Protein AF-A0A916GQY2-F1 (afdb_monomer_lite)

Secondary structure (DSSP, 8-state):
-HHHHHHHHHHHHHHHHHHHHHHHHHHHHHHTT-TT-HHHHHHHHHHHHHHHHHHHHHHHHHHHHHHHT---HHHHHHHHHIIIIIHHHIIIIIHHHHHHHHHHHHHS-----EEPPPPSS-EEEEEEE-SSEEEEEETTS-EEEEETT-GGG--EEEPPPSSSB---SSEEEEE-PPPSS--SS-EEEEEEEEEE-TTT--EEEEEEEEETTS-EEEEEEE--TTHHHHHHHHHHHHHHHHHHHHHHHHHHHHHHHHHHHHHHHHS----

pLDDT: mean 78.43, std 14.7, range [42.72, 97.94]

Structure (mmCIF, N/CA/C/O backbone):
data_AF-A0A916GQY2-F1
#
_entry.id   AF-A0A916GQY2-F1
#
loop_
_atom_site.group_PDB
_atom_site.id
_atom_site.type_symbol
_atom_site.label_atom_id
_atom_site.label_alt_id
_atom_site.label_comp_id
_atom_site.label_asym_id
_atom_site.label_entity_id
_atom_site.label_seq_id
_atom_site.pdbx_PDB_ins_code
_atom_site.Cartn_x
_atom_site.Cartn_y
_atom_site.Cartn_z
_atom_site.occupancy
_atom_site.B_iso_or_equiv
_atom_site.auth_seq_id
_atom_site.auth_comp_id
_atom_site.auth_asym_id
_atom_site.auth_atom_id
_atom_site.pdbx_PDB_model_num
ATOM 1 N N . MET A 1 1 ? 14.852 -16.725 -48.942 1.00 53.72 1 MET A N 1
ATOM 2 C CA . MET A 1 1 ? 15.726 -16.701 -47.739 1.00 53.72 1 MET A CA 1
ATOM 3 C C . MET A 1 1 ? 15.710 -15.383 -46.949 1.00 53.72 1 MET A C 1
ATOM 5 O O . MET A 1 1 ? 15.856 -15.455 -45.737 1.00 53.72 1 MET A O 1
ATOM 9 N N . LYS A 1 2 ? 15.487 -14.204 -47.561 1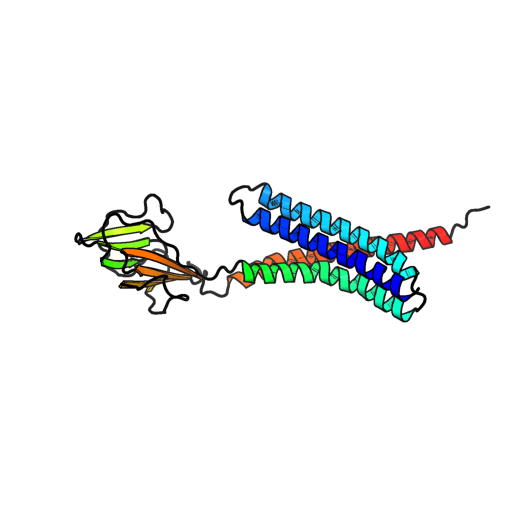.00 53.50 2 LYS A N 1
ATOM 10 C CA . LYS A 1 2 ? 15.502 -12.896 -46.859 1.00 53.50 2 LYS A CA 1
ATOM 11 C C . LYS A 1 2 ? 14.548 -12.774 -45.651 1.00 53.50 2 LYS A C 1
ATOM 13 O O . LYS A 1 2 ? 14.965 -12.238 -44.632 1.00 53.50 2 LYS A O 1
ATOM 18 N N . ASN A 1 3 ? 13.331 -13.325 -45.716 1.00 61.78 3 ASN A N 1
ATOM 19 C CA . ASN A 1 3 ? 12.351 -13.164 -44.626 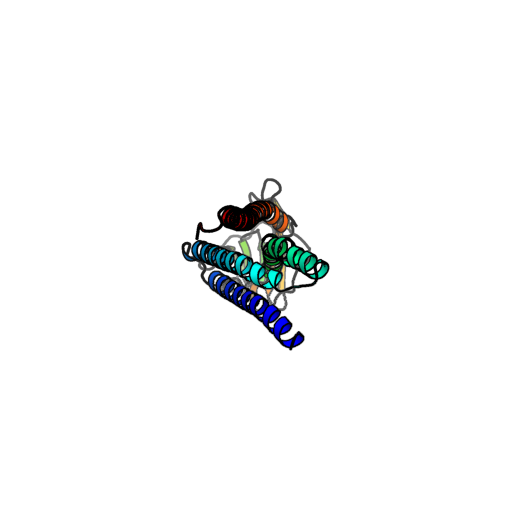1.00 61.78 3 ASN A CA 1
ATOM 20 C C . ASN A 1 3 ? 12.654 -14.022 -43.384 1.00 61.78 3 ASN A C 1
ATOM 22 O O . ASN A 1 3 ? 12.396 -13.583 -42.268 1.00 61.78 3 ASN A O 1
ATOM 26 N N . LYS A 1 4 ? 13.263 -15.208 -43.548 1.00 68.69 4 LYS A N 1
ATOM 27 C CA . LYS A 1 4 ? 13.622 -16.075 -42.408 1.00 68.69 4 LYS A CA 1
ATOM 28 C C . LYS A 1 4 ? 14.765 -15.486 -41.579 1.00 68.69 4 LYS A C 1
ATOM 30 O O . LYS A 1 4 ? 14.730 -15.557 -40.359 1.00 68.69 4 LYS A O 1
ATOM 35 N N . PHE A 1 5 ? 15.742 -14.857 -42.235 1.00 64.38 5 PHE A N 1
ATOM 36 C CA . PHE A 1 5 ? 16.873 -14.240 -41.540 1.00 64.38 5 PHE A CA 1
ATOM 37 C C . PHE A 1 5 ? 16.436 -13.025 -40.714 1.00 64.38 5 PHE A C 1
ATOM 39 O O . PHE A 1 5 ? 16.840 -12.902 -39.567 1.00 64.38 5 PHE A O 1
ATOM 46 N N . LEU A 1 6 ? 15.554 -12.177 -41.261 1.00 59.06 6 LEU A N 1
ATOM 47 C CA . LEU A 1 6 ? 14.999 -11.025 -40.544 1.00 59.06 6 LEU A CA 1
ATOM 48 C C . LEU A 1 6 ? 14.174 -11.454 -39.317 1.00 59.06 6 LEU A C 1
ATOM 50 O O . LEU A 1 6 ? 14.290 -10.843 -38.262 1.00 59.06 6 LEU A O 1
ATOM 54 N N . SER A 1 7 ? 13.400 -12.538 -39.436 1.00 64.44 7 SER A N 1
ATOM 55 C CA . SER A 1 7 ? 12.608 -13.078 -38.323 1.00 64.44 7 SER A CA 1
ATOM 56 C C . SER A 1 7 ? 13.480 -13.569 -37.163 1.00 64.44 7 SER A C 1
ATOM 58 O O . SER A 1 7 ? 13.159 -13.285 -36.015 1.00 64.44 7 SER A O 1
ATOM 60 N N . ILE A 1 8 ? 14.589 -14.262 -37.452 1.00 67.56 8 ILE A N 1
ATOM 61 C CA . ILE A 1 8 ? 15.531 -14.752 -36.427 1.00 67.56 8 ILE A CA 1
ATOM 62 C C . ILE A 1 8 ? 16.261 -13.579 -35.754 1.00 67.56 8 ILE A C 1
ATOM 64 O O . ILE A 1 8 ? 16.483 -13.566 -34.546 1.00 67.56 8 ILE A O 1
ATOM 68 N N . LEU A 1 9 ? 16.606 -12.561 -36.540 1.00 58.44 9 LEU A N 1
ATOM 69 C CA . LEU A 1 9 ? 17.300 -11.363 -36.069 1.00 58.44 9 LEU A CA 1
ATOM 70 C C . LEU A 1 9 ? 16.468 -10.542 -35.083 1.00 58.44 9 LEU A C 1
ATOM 72 O O . LEU A 1 9 ? 17.023 -9.925 -34.182 1.00 58.44 9 LEU A O 1
ATOM 76 N N . ILE A 1 10 ? 15.149 -10.522 -35.278 1.00 64.31 10 ILE A N 1
ATOM 77 C CA . ILE A 1 10 ? 14.206 -9.838 -34.393 1.00 64.31 10 ILE A CA 1
ATOM 78 C C . ILE A 1 10 ? 13.878 -10.729 -33.187 1.00 64.31 10 ILE A C 1
ATOM 80 O O . ILE A 1 10 ? 13.746 -10.220 -32.078 1.00 64.31 10 ILE A O 1
ATOM 84 N N . SER A 1 11 ? 13.805 -12.054 -33.356 1.00 68.56 11 SER A N 1
ATOM 85 C CA . SER A 1 11 ? 13.403 -12.958 -32.274 1.00 68.56 11 SER A CA 1
ATOM 86 C C . SER A 1 11 ? 14.432 -13.076 -31.150 1.00 68.56 11 SER A C 1
ATOM 88 O O . SER A 1 11 ? 14.035 -13.194 -29.999 1.00 68.56 11 SER A O 1
ATOM 90 N N . VAL A 1 12 ? 15.737 -13.029 -31.441 1.00 65.44 12 VAL A N 1
ATOM 91 C CA . VAL A 1 12 ? 16.794 -13.153 -30.414 1.00 65.44 12 VAL A CA 1
ATOM 92 C C . VAL A 1 12 ? 16.803 -11.988 -29.404 1.00 65.44 12 VAL A C 1
ATOM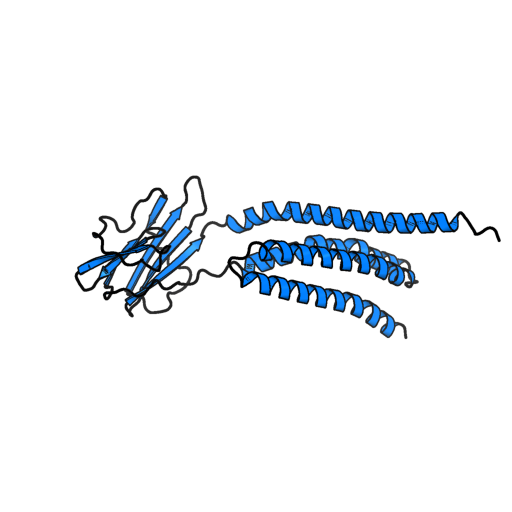 94 O O . VAL A 1 12 ? 16.751 -12.263 -28.205 1.00 65.44 12 VAL A O 1
ATOM 97 N N . PRO A 1 13 ? 16.831 -10.703 -29.815 1.00 58.50 13 PRO A N 1
ATOM 98 C CA . PRO A 1 13 ? 16.799 -9.591 -28.866 1.00 58.50 13 PRO A CA 1
ATOM 99 C C . PRO A 1 13 ? 15.456 -9.495 -28.139 1.00 58.50 13 PRO A C 1
ATOM 101 O O . PRO A 1 13 ? 15.443 -9.194 -26.951 1.00 58.50 13 PRO A O 1
ATOM 104 N N . VAL A 1 14 ? 14.341 -9.813 -28.809 1.00 65.12 14 VAL A N 1
ATOM 105 C CA . VAL A 1 14 ? 13.017 -9.857 -28.168 1.00 65.12 14 VAL A CA 1
ATOM 106 C C . VAL A 1 14 ? 12.966 -10.948 -27.099 1.00 65.12 14 VAL A C 1
ATOM 108 O O . VAL A 1 14 ? 12.525 -10.680 -25.987 1.00 65.12 14 VAL A O 1
ATOM 111 N N . LEU A 1 15 ? 13.472 -12.150 -27.391 1.00 69.81 15 LEU A N 1
ATOM 112 C CA . LEU A 1 15 ? 13.517 -13.244 -26.422 1.00 69.81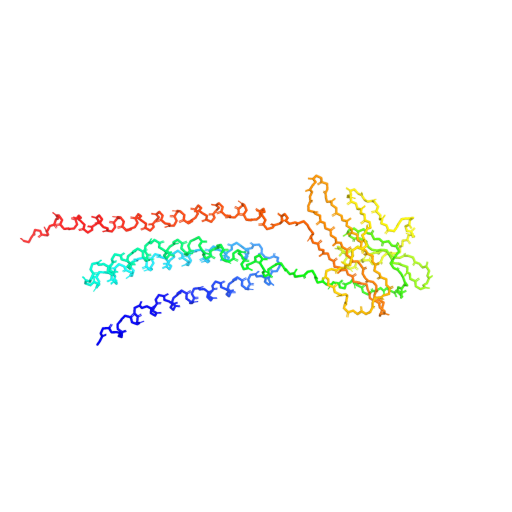 15 LEU A CA 1
ATOM 113 C C . LEU A 1 15 ? 14.402 -12.893 -25.221 1.00 69.81 15 LEU A C 1
ATOM 115 O O . LEU A 1 15 ? 13.987 -13.139 -24.097 1.00 69.81 15 LEU A O 1
ATOM 119 N N . SER A 1 16 ? 15.562 -12.267 -25.456 1.00 61.84 16 SER A N 1
ATOM 120 C CA . SER A 1 16 ? 16.472 -11.803 -24.398 1.00 61.84 16 SER A CA 1
ATOM 121 C C . SER A 1 16 ? 15.841 -10.717 -23.515 1.00 61.84 16 SER A C 1
ATOM 123 O O . SER A 1 16 ? 15.981 -10.731 -22.293 1.00 61.84 16 SER A O 1
ATOM 125 N N . LEU A 1 17 ? 15.086 -9.794 -24.121 1.00 64.88 17 LEU A N 1
ATOM 126 C CA . LEU A 1 17 ? 14.347 -8.762 -23.395 1.00 64.88 17 LEU A CA 1
ATOM 127 C C . LEU A 1 17 ? 13.237 -9.375 -22.527 1.00 64.88 17 LEU A C 1
ATOM 129 O O . LEU A 1 17 ? 13.046 -8.956 -21.388 1.00 64.88 17 LEU A O 1
ATOM 133 N N . ILE A 1 18 ? 12.531 -10.385 -23.049 1.00 66.75 18 ILE A N 1
ATOM 134 C CA . ILE A 1 18 ? 11.480 -11.109 -22.323 1.00 66.75 18 ILE A CA 1
ATOM 135 C C . ILE A 1 18 ? 12.076 -11.899 -21.156 1.00 66.75 18 ILE A C 1
ATOM 137 O O . ILE A 1 18 ? 11.562 -11.792 -20.046 1.00 66.75 18 ILE A O 1
ATOM 141 N N . THR A 1 19 ? 13.163 -12.654 -21.350 1.00 68.69 19 THR A N 1
ATOM 142 C CA . THR A 1 19 ? 13.809 -13.381 -20.244 1.00 68.69 19 THR A CA 1
ATOM 143 C C . THR A 1 19 ? 14.357 -12.437 -19.187 1.00 68.69 19 THR A C 1
ATOM 145 O O . THR A 1 19 ? 14.211 -12.729 -18.003 1.00 68.69 19 THR A O 1
ATOM 148 N N . PHE A 1 20 ? 14.919 -11.289 -19.578 1.00 67.25 20 PHE A N 1
ATOM 149 C CA . PHE A 1 20 ? 15.332 -10.262 -18.623 1.00 67.25 20 PHE A CA 1
ATOM 150 C C . PHE A 1 20 ? 14.136 -9.707 -17.840 1.00 67.25 20 PHE A C 1
ATOM 152 O O . PHE A 1 20 ? 14.174 -9.685 -16.614 1.00 67.25 20 PHE A O 1
ATOM 159 N N . ALA A 1 21 ? 13.047 -9.329 -18.516 1.00 63.47 21 ALA A N 1
ATOM 160 C CA . ALA A 1 21 ? 11.842 -8.824 -17.860 1.00 63.47 21 ALA A CA 1
ATOM 161 C C . ALA A 1 21 ? 11.236 -9.849 -16.885 1.00 63.47 21 ALA A C 1
ATOM 163 O O . ALA A 1 21 ? 10.869 -9.487 -15.769 1.00 63.47 21 ALA A O 1
ATOM 164 N N . VAL A 1 22 ? 11.189 -11.130 -17.267 1.00 67.31 22 VAL A N 1
ATOM 165 C CA . VAL A 1 22 ? 10.730 -12.226 -16.398 1.00 67.31 22 VAL A CA 1
ATOM 166 C C . VAL A 1 22 ? 11.669 -12.411 -15.206 1.00 67.31 22 VAL A C 1
ATOM 168 O O . VAL A 1 22 ? 11.191 -12.519 -14.082 1.00 67.31 22 VAL A O 1
ATOM 171 N N . ALA A 1 23 ? 12.988 -12.399 -15.409 1.00 63.97 23 ALA A N 1
ATOM 172 C CA . ALA A 1 23 ? 13.957 -12.523 -14.321 1.00 63.97 23 ALA A CA 1
ATOM 173 C C . ALA A 1 23 ? 13.845 -11.361 -13.323 1.00 63.97 23 ALA A C 1
ATOM 175 O O . ALA A 1 23 ? 13.805 -11.591 -12.117 1.00 63.97 23 ALA A O 1
ATOM 176 N N . VAL A 1 24 ? 13.718 -10.125 -13.816 1.00 64.88 24 VAL A N 1
ATOM 177 C CA . VAL A 1 24 ? 13.489 -8.937 -12.983 1.00 64.88 24 VAL A CA 1
ATOM 178 C C . VAL A 1 24 ? 12.173 -9.054 -12.223 1.00 64.88 24 VAL A C 1
ATOM 180 O O . VAL A 1 24 ? 12.152 -8.814 -11.021 1.00 64.88 24 VAL A O 1
ATOM 183 N N . PHE A 1 25 ? 11.090 -9.473 -12.880 1.00 61.44 25 PHE A N 1
ATOM 184 C CA . PHE A 1 25 ? 9.798 -9.679 -12.229 1.00 61.44 25 PHE A CA 1
ATOM 185 C C . PHE A 1 25 ? 9.872 -10.734 -11.117 1.00 61.44 25 PHE A C 1
ATOM 187 O O . PHE A 1 25 ? 9.408 -10.481 -10.008 1.00 61.44 25 PHE A O 1
ATOM 194 N N . VAL A 1 26 ? 10.506 -11.883 -11.374 1.00 65.25 26 VAL A N 1
ATOM 195 C CA . VAL A 1 26 ? 10.693 -12.954 -10.380 1.00 65.25 26 VAL A CA 1
ATOM 196 C C . VAL A 1 26 ? 11.503 -12.446 -9.188 1.00 65.25 26 VAL A C 1
ATOM 198 O O . VAL A 1 26 ? 11.094 -12.629 -8.043 1.00 65.25 26 VAL A O 1
ATOM 201 N N . VAL A 1 27 ? 12.607 -11.748 -9.442 1.00 61.84 27 VAL A N 1
ATOM 202 C CA . VAL A 1 27 ? 13.473 -11.192 -8.396 1.00 61.84 27 VAL A CA 1
ATOM 203 C C . VAL A 1 27 ? 12.747 -10.126 -7.564 1.00 61.84 27 VAL A C 1
ATOM 205 O O . VAL A 1 27 ? 12.811 -10.163 -6.334 1.00 61.84 27 VAL A O 1
ATOM 208 N N . LEU A 1 28 ? 12.002 -9.221 -8.206 1.00 58.84 28 LEU A N 1
ATOM 209 C CA . LEU A 1 28 ? 11.176 -8.228 -7.514 1.00 58.84 28 LEU A CA 1
ATOM 210 C C . LEU A 1 28 ? 10.072 -8.900 -6.687 1.00 58.84 28 LEU A C 1
ATOM 212 O O . LEU A 1 28 ? 9.847 -8.507 -5.548 1.00 58.84 28 LEU A O 1
ATOM 216 N N . SER A 1 29 ? 9.430 -9.949 -7.209 1.00 58.19 29 SER A N 1
ATOM 217 C CA . SER A 1 29 ? 8.377 -10.680 -6.494 1.00 58.19 29 SER A CA 1
ATOM 218 C C . SER A 1 29 ? 8.895 -11.458 -5.277 1.00 58.19 29 SER A C 1
ATOM 220 O O . SER A 1 29 ? 8.195 -11.566 -4.273 1.00 58.19 29 SER A O 1
ATOM 222 N N . ALA A 1 30 ? 10.136 -11.954 -5.327 1.00 58.75 30 ALA A N 1
ATOM 223 C CA . ALA A 1 30 ? 10.760 -12.674 -4.220 1.00 58.75 30 ALA A CA 1
ATOM 224 C C . ALA A 1 30 ? 11.175 -11.737 -3.070 1.00 58.75 30 ALA A C 1
ATOM 226 O O . ALA A 1 30 ? 11.034 -12.102 -1.904 1.00 58.75 30 ALA A O 1
ATOM 227 N N . GLY A 1 31 ? 11.637 -10.519 -3.381 1.00 53.53 31 GLY A N 1
ATOM 228 C CA . GLY A 1 31 ? 12.040 -9.529 -2.374 1.00 53.53 31 GLY A CA 1
ATOM 229 C C . GLY A 1 31 ? 10.879 -8.952 -1.556 1.00 53.53 31 GLY A C 1
ATOM 230 O O . GLY A 1 31 ? 11.070 -8.579 -0.402 1.00 53.53 31 GLY A O 1
ATOM 231 N N . VAL A 1 32 ? 9.665 -8.921 -2.116 1.00 51.94 32 VAL A N 1
ATOM 232 C CA . VAL A 1 32 ? 8.469 -8.362 -1.452 1.00 51.94 32 VAL A CA 1
ATOM 233 C C . VAL A 1 32 ? 7.988 -9.224 -0.275 1.00 51.94 32 VAL A C 1
ATOM 235 O O . VAL A 1 32 ? 7.357 -8.709 0.644 1.00 51.94 32 VAL A O 1
ATOM 238 N N . ASN A 1 33 ? 8.318 -10.518 -0.253 1.00 49.03 33 ASN A N 1
ATOM 239 C CA . ASN A 1 33 ? 7.755 -11.463 0.717 1.00 49.03 33 ASN A CA 1
ATOM 240 C C . ASN A 1 33 ? 8.616 -11.696 1.971 1.00 49.03 33 ASN A C 1
ATOM 242 O O . ASN A 1 33 ? 8.219 -12.494 2.817 1.00 49.03 33 ASN A O 1
ATOM 246 N N . SER A 1 34 ? 9.763 -11.021 2.121 1.00 42.72 34 SER A N 1
ATOM 247 C CA . SER A 1 34 ? 10.631 -11.178 3.300 1.00 42.72 34 SER A CA 1
ATOM 248 C C . SER A 1 34 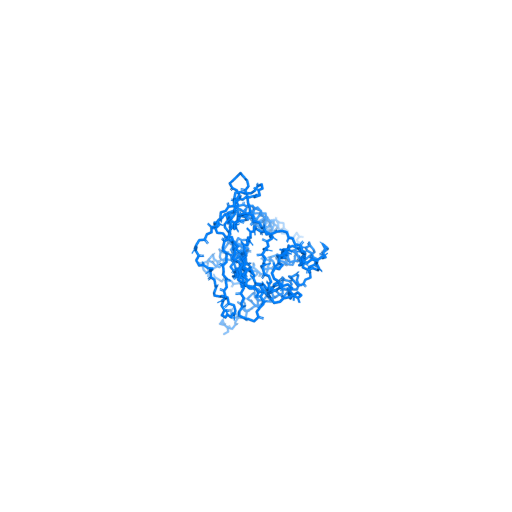? 10.760 -9.867 4.089 1.00 42.72 34 SER A C 1
ATOM 250 O O . SER A 1 34 ? 11.719 -9.111 3.906 1.00 42.72 34 SER A O 1
ATOM 252 N N . PRO A 1 35 ? 9.780 -9.539 4.951 1.00 46.25 35 PRO A N 1
ATOM 253 C CA . PRO A 1 35 ? 9.871 -8.376 5.821 1.00 46.25 35 PRO A CA 1
ATOM 254 C C . PRO A 1 35 ? 10.923 -8.625 6.911 1.00 46.25 35 PRO A C 1
ATOM 256 O O . PRO A 1 35 ? 10.676 -9.363 7.861 1.00 46.25 35 PRO A O 1
ATOM 259 N N . GLY A 1 36 ? 12.096 -7.996 6.782 1.00 55.84 36 GLY A N 1
ATOM 260 C CA . GLY A 1 36 ? 13.069 -7.906 7.878 1.00 55.84 36 GLY A CA 1
ATOM 261 C C . GLY A 1 36 ? 14.542 -8.043 7.509 1.00 55.84 36 GLY A C 1
ATOM 262 O O . GLY A 1 36 ? 15.371 -7.803 8.381 1.00 55.84 36 GLY A O 1
ATOM 263 N N . ASP A 1 37 ? 14.889 -8.384 6.263 1.00 46.84 37 ASP A N 1
ATOM 264 C CA . ASP A 1 37 ? 16.284 -8.669 5.904 1.00 46.84 37 ASP A CA 1
ATOM 265 C C . ASP A 1 37 ? 16.938 -7.506 5.116 1.00 46.84 37 ASP A C 1
ATOM 267 O O . ASP A 1 37 ? 16.738 -7.374 3.900 1.00 46.84 37 ASP A O 1
ATOM 271 N N . PRO A 1 38 ? 17.718 -6.618 5.769 1.00 52.62 38 PRO A N 1
ATOM 272 C CA . PRO A 1 38 ? 18.276 -5.414 5.141 1.00 52.62 38 PRO A CA 1
ATOM 273 C C . PRO A 1 38 ? 19.309 -5.726 4.047 1.00 52.62 38 PRO A C 1
ATOM 275 O O . PRO A 1 38 ? 19.577 -4.886 3.184 1.00 52.62 38 PRO A O 1
ATOM 278 N N . ILE A 1 39 ? 19.874 -6.937 4.051 1.00 52.91 39 ILE A N 1
ATOM 279 C CA . ILE A 1 39 ? 20.824 -7.401 3.033 1.00 52.91 39 ILE A CA 1
ATOM 280 C C . ILE A 1 39 ? 20.082 -7.728 1.726 1.00 52.91 39 ILE A C 1
ATOM 282 O O . ILE A 1 39 ? 20.545 -7.360 0.643 1.00 52.91 39 ILE A O 1
ATOM 286 N N . GLY A 1 40 ? 18.892 -8.333 1.817 1.00 52.84 40 GLY A N 1
ATOM 287 C CA . GLY A 1 40 ? 18.051 -8.642 0.658 1.00 52.84 40 GLY A CA 1
ATOM 288 C C . GLY A 1 40 ? 17.537 -7.389 -0.057 1.00 52.84 40 GLY A C 1
ATOM 289 O O . GLY A 1 40 ? 17.489 -7.357 -1.287 1.00 52.84 40 GLY A O 1
ATOM 290 N N . ALA A 1 41 ? 17.243 -6.327 0.702 1.00 53.31 41 ALA A N 1
ATOM 291 C CA . ALA A 1 41 ? 16.698 -5.077 0.172 1.00 53.31 41 ALA A CA 1
ATOM 292 C C . ALA A 1 41 ? 17.652 -4.335 -0.788 1.00 53.31 41 ALA A C 1
ATOM 294 O O . ALA A 1 41 ? 17.191 -3.692 -1.728 1.00 53.31 41 ALA A O 1
ATOM 295 N N . ASN A 1 42 ? 18.971 -4.448 -0.591 1.00 53.09 42 ASN A N 1
ATOM 296 C CA . ASN A 1 42 ? 19.968 -3.718 -1.387 1.00 53.09 42 ASN A CA 1
ATOM 297 C C . ASN A 1 42 ? 20.656 -4.576 -2.461 1.00 53.09 42 ASN A C 1
ATOM 299 O O . ASN A 1 42 ? 21.046 -4.059 -3.510 1.00 53.09 42 ASN A O 1
ATOM 303 N N . LEU A 1 43 ? 20.792 -5.888 -2.235 1.00 62.78 43 LEU A N 1
ATOM 304 C CA . LEU A 1 43 ? 21.472 -6.790 -3.171 1.00 62.78 43 LEU A CA 1
ATOM 305 C C . LEU A 1 43 ? 20.650 -7.036 -4.444 1.00 62.78 43 LEU A C 1
ATOM 307 O O . LEU A 1 43 ? 21.197 -7.098 -5.547 1.00 62.78 43 LEU A O 1
ATOM 311 N N . VAL A 1 44 ? 19.329 -7.141 -4.293 1.00 61.94 44 VAL A N 1
ATOM 312 C CA . VAL A 1 44 ? 18.395 -7.396 -5.393 1.00 61.94 44 VAL A CA 1
ATOM 313 C C . VAL A 1 44 ? 18.422 -6.272 -6.447 1.00 61.94 44 VAL A C 1
ATOM 315 O O . VAL A 1 44 ? 18.664 -6.579 -7.618 1.00 61.94 44 VAL A O 1
ATOM 318 N N . PRO A 1 45 ? 18.267 -4.982 -6.087 1.00 62.03 45 PRO A N 1
ATOM 319 C CA . PRO A 1 45 ? 18.386 -3.888 -7.050 1.00 62.03 45 PRO A CA 1
ATOM 320 C C . PRO A 1 45 ? 19.754 -3.846 -7.739 1.00 62.03 45 PRO A C 1
ATOM 322 O O . PRO A 1 45 ? 19.824 -3.650 -8.951 1.00 62.03 45 PRO A O 1
ATOM 325 N N . ALA A 1 46 ? 20.842 -4.076 -6.994 1.00 59.75 46 ALA A N 1
ATOM 326 C CA . ALA A 1 46 ? 22.199 -4.032 -7.534 1.00 59.75 46 ALA A CA 1
ATOM 327 C C . ALA A 1 46 ? 22.443 -5.117 -8.597 1.00 59.75 46 ALA A C 1
ATOM 329 O O . ALA A 1 46 ? 23.011 -4.828 -9.652 1.00 59.75 46 ALA A O 1
ATOM 330 N N . LEU A 1 47 ? 21.966 -6.346 -8.365 1.00 63.78 47 LEU A N 1
ATOM 331 C CA . LEU A 1 47 ? 22.046 -7.438 -9.341 1.00 63.78 47 LEU A CA 1
ATOM 332 C C . LEU A 1 47 ? 21.214 -7.154 -10.594 1.00 63.78 47 LEU A C 1
ATOM 334 O O . LEU A 1 47 ? 21.690 -7.390 -11.705 1.00 63.78 47 LEU A O 1
ATOM 338 N N . VAL A 1 48 ? 20.005 -6.610 -10.432 1.00 68.31 48 VAL A N 1
ATOM 339 C CA . VAL A 1 48 ? 19.135 -6.231 -11.557 1.00 68.31 48 VAL A CA 1
ATOM 340 C C . VAL A 1 48 ? 19.788 -5.145 -12.415 1.00 68.31 48 VAL A C 1
ATOM 342 O O . VAL A 1 48 ? 19.820 -5.267 -13.641 1.00 68.31 48 VAL A O 1
ATOM 345 N N . ILE A 1 49 ? 20.367 -4.119 -11.785 1.00 65.69 49 ILE A N 1
ATOM 346 C CA . ILE A 1 49 ? 21.087 -3.045 -12.482 1.00 65.69 49 ILE A CA 1
ATOM 347 C C . ILE A 1 49 ? 22.322 -3.608 -13.198 1.00 65.69 49 ILE A C 1
ATOM 349 O O . ILE A 1 49 ? 22.527 -3.327 -14.379 1.00 65.69 49 ILE A O 1
ATOM 353 N N . GLY A 1 50 ? 23.116 -4.442 -12.519 1.00 65.88 50 GLY A N 1
ATOM 354 C CA . GLY A 1 50 ? 24.318 -5.057 -13.083 1.00 65.88 50 GLY A CA 1
ATOM 355 C C . GLY A 1 50 ? 24.024 -5.915 -14.315 1.00 65.88 50 GLY A C 1
ATOM 356 O O . GLY A 1 50 ? 24.638 -5.720 -15.365 1.00 65.88 50 GLY A O 1
ATOM 357 N N . PHE A 1 51 ? 23.038 -6.813 -14.236 1.00 64.06 51 PHE A N 1
ATOM 358 C CA . PHE A 1 51 ? 22.622 -7.625 -15.384 1.00 64.06 51 PHE A CA 1
ATOM 359 C C . PHE A 1 51 ? 22.026 -6.778 -16.511 1.00 64.06 51 PHE A C 1
ATOM 361 O O . PHE A 1 51 ? 22.322 -7.030 -17.679 1.00 64.06 51 PHE A O 1
ATOM 368 N N . GLY A 1 52 ? 21.237 -5.751 -16.179 1.00 69.88 52 GLY A N 1
ATOM 369 C CA . GLY A 1 52 ? 20.682 -4.825 -17.166 1.00 69.88 52 GLY A CA 1
ATOM 370 C C . GLY A 1 52 ? 21.772 -4.119 -17.975 1.00 69.88 52 GLY A C 1
ATOM 371 O O . GLY A 1 52 ? 21.683 -4.046 -19.201 1.00 69.88 52 GLY A O 1
ATOM 372 N N . LEU A 1 53 ? 22.845 -3.678 -17.312 1.00 66.50 53 LEU A N 1
ATOM 373 C CA . LEU A 1 53 ? 24.001 -3.066 -17.971 1.00 66.50 53 LEU A CA 1
ATOM 374 C C . LEU A 1 53 ? 24.736 -4.051 -18.886 1.00 66.50 53 LEU A C 1
ATOM 376 O O . LEU A 1 53 ? 25.062 -3.695 -20.018 1.00 66.50 53 LEU A O 1
ATOM 380 N N . VAL A 1 54 ? 24.956 -5.294 -18.446 1.00 67.19 54 VAL A N 1
ATOM 381 C CA . VAL A 1 54 ? 25.606 -6.324 -19.275 1.00 67.19 54 VAL A CA 1
ATOM 382 C C . VAL A 1 54 ? 24.793 -6.605 -20.538 1.00 67.19 54 VAL A C 1
ATOM 384 O O . VAL A 1 54 ? 25.362 -6.641 -21.629 1.00 67.19 54 VAL A O 1
ATOM 387 N N . VAL A 1 55 ? 23.468 -6.741 -20.420 1.00 68.94 55 VAL A N 1
ATOM 388 C CA . VAL A 1 55 ? 22.570 -6.959 -21.566 1.00 68.94 55 VAL A CA 1
ATOM 389 C C . VAL A 1 55 ? 22.586 -5.761 -22.518 1.00 68.94 55 VAL A C 1
ATOM 391 O O . VAL A 1 55 ? 22.670 -5.956 -23.729 1.00 68.94 55 VAL A O 1
ATOM 394 N N . LEU A 1 56 ? 22.572 -4.528 -22.002 1.00 67.00 56 LEU A N 1
ATOM 395 C CA . LEU A 1 56 ? 22.661 -3.307 -22.814 1.00 67.00 56 LEU A CA 1
ATOM 396 C C . LEU A 1 56 ? 23.974 -3.226 -23.604 1.00 67.00 56 LEU A C 1
ATOM 398 O O . LEU A 1 56 ? 23.951 -2.936 -24.802 1.00 67.00 56 LEU A O 1
ATOM 402 N N . VAL A 1 57 ? 25.108 -3.526 -22.963 1.00 67.19 57 VAL A N 1
ATOM 403 C CA . VAL A 1 57 ? 26.425 -3.555 -23.621 1.00 67.19 57 VAL A CA 1
ATOM 404 C C . VAL A 1 57 ? 26.461 -4.629 -24.712 1.00 67.19 57 VAL A C 1
ATOM 406 O O . VAL A 1 57 ? 26.905 -4.362 -25.831 1.00 67.19 57 VAL A O 1
ATOM 409 N N . TRP A 1 58 ? 25.940 -5.824 -24.420 1.00 68.94 58 TRP A N 1
ATOM 410 C CA . TRP A 1 58 ? 25.876 -6.928 -25.381 1.00 68.94 58 TRP A CA 1
ATOM 411 C C . TRP A 1 58 ? 24.990 -6.614 -26.587 1.00 68.94 58 TRP A C 1
ATOM 413 O O . TRP A 1 58 ? 25.367 -6.889 -27.729 1.00 68.94 58 TRP A O 1
ATOM 423 N N . LEU A 1 59 ? 23.829 -6.002 -26.351 1.00 69.44 59 LEU A N 1
ATOM 424 C CA . LEU A 1 59 ? 22.925 -5.571 -27.410 1.00 69.44 59 LEU A CA 1
ATOM 425 C C . LEU A 1 59 ? 23.589 -4.512 -28.298 1.00 69.44 59 LEU A C 1
ATOM 427 O O . LEU A 1 59 ? 23.548 -4.648 -29.519 1.00 69.44 59 LEU A O 1
ATOM 431 N N . GLY A 1 60 ? 24.267 -3.517 -27.717 1.00 69.31 60 GLY A N 1
ATOM 432 C CA . GLY A 1 60 ? 24.983 -2.486 -28.476 1.00 69.31 60 GLY A CA 1
ATOM 433 C C . GLY A 1 60 ? 26.011 -3.064 -29.456 1.00 69.31 60 GLY A C 1
ATOM 434 O O . GLY A 1 60 ? 25.996 -2.725 -30.641 1.00 69.31 60 GLY A O 1
ATOM 435 N N . ALA A 1 61 ? 26.850 -3.997 -28.993 1.00 69.62 61 ALA A N 1
ATOM 436 C CA . ALA A 1 61 ? 27.854 -4.654 -29.833 1.00 69.62 61 ALA A CA 1
ATOM 437 C C . ALA A 1 61 ? 27.227 -5.561 -30.910 1.00 69.62 61 ALA A C 1
ATOM 439 O O . ALA A 1 61 ? 27.655 -5.554 -32.067 1.00 69.62 61 ALA A O 1
ATOM 440 N N . GLY A 1 62 ? 26.184 -6.320 -30.556 1.00 75.19 62 GLY A N 1
ATOM 441 C CA . GLY A 1 62 ? 25.493 -7.216 -31.484 1.00 75.19 62 GLY A CA 1
ATOM 442 C C . GLY A 1 62 ? 24.745 -6.477 -32.596 1.00 75.19 62 GLY A C 1
ATOM 443 O O . GLY A 1 62 ? 24.758 -6.907 -33.754 1.00 75.19 62 GLY A O 1
ATOM 444 N N . PHE A 1 63 ? 24.122 -5.337 -32.285 1.00 77.06 63 PHE A N 1
ATOM 445 C CA . PHE A 1 63 ? 23.337 -4.593 -33.266 1.00 77.06 63 PHE A CA 1
ATOM 446 C C . PHE A 1 63 ? 24.182 -3.921 -34.348 1.00 77.06 63 PHE A C 1
ATOM 448 O O . PHE A 1 63 ? 23.713 -3.809 -35.480 1.00 77.06 63 PHE A O 1
ATOM 455 N N . GLU A 1 64 ? 25.424 -3.521 -34.069 1.00 76.50 64 GLU A N 1
ATOM 456 C CA . GLU A 1 64 ? 26.304 -2.983 -35.113 1.00 76.50 64 GLU A CA 1
ATOM 457 C C . GLU A 1 64 ? 26.521 -3.984 -36.255 1.00 76.50 64 GLU A C 1
ATOM 459 O O . GLU A 1 64 ? 26.419 -3.623 -37.431 1.00 76.50 64 GLU A O 1
ATOM 464 N N . PHE A 1 65 ? 26.768 -5.252 -35.916 1.00 77.50 65 PHE A N 1
ATOM 465 C CA . PHE A 1 65 ? 26.955 -6.317 -36.902 1.00 77.50 65 PHE A CA 1
ATOM 466 C C . PHE A 1 65 ? 25.697 -6.520 -37.757 1.00 77.50 65 PHE A C 1
ATOM 468 O O . PHE A 1 65 ? 25.761 -6.702 -38.976 1.00 77.50 65 PHE A O 1
ATOM 475 N N . VAL A 1 66 ? 24.529 -6.430 -37.122 1.00 80.06 66 VAL A N 1
ATOM 476 C CA . VAL A 1 66 ? 23.228 -6.516 -37.786 1.00 80.06 66 VAL A CA 1
ATOM 477 C C . VAL A 1 66 ? 22.999 -5.339 -38.735 1.00 80.06 66 VAL A C 1
ATOM 479 O O . VAL A 1 66 ? 22.647 -5.539 -39.902 1.00 80.06 66 VAL A O 1
ATOM 482 N N . LEU A 1 67 ? 23.234 -4.115 -38.264 1.00 82.44 67 LEU A N 1
ATOM 483 C CA . LEU A 1 67 ? 23.046 -2.888 -39.036 1.00 82.44 67 LEU A CA 1
ATOM 484 C C . LEU A 1 67 ? 23.998 -2.819 -40.235 1.00 82.44 67 LEU A C 1
ATOM 486 O O . LEU A 1 67 ? 23.599 -2.352 -41.305 1.00 82.44 67 LEU A O 1
ATOM 490 N N . ALA A 1 68 ? 25.219 -3.343 -40.102 1.00 84.00 68 ALA A N 1
ATOM 491 C CA . ALA A 1 68 ? 26.186 -3.429 -41.194 1.00 84.00 68 ALA A CA 1
ATOM 492 C C . ALA A 1 68 ? 25.685 -4.287 -42.371 1.00 84.00 68 ALA A C 1
ATOM 494 O O . ALA A 1 68 ? 26.045 -4.034 -43.522 1.00 84.00 68 ALA A O 1
ATOM 495 N N . ARG A 1 69 ? 24.805 -5.264 -42.117 1.00 84.81 69 ARG A N 1
ATOM 496 C CA . ARG A 1 69 ? 24.270 -6.171 -43.146 1.00 84.81 69 ARG A CA 1
ATOM 497 C C . ARG A 1 69 ? 23.127 -5.563 -43.970 1.00 84.81 69 ARG A C 1
ATOM 499 O O . ARG A 1 69 ? 22.753 -6.111 -45.010 1.00 84.81 69 ARG A O 1
ATOM 506 N N . ILE A 1 70 ? 22.570 -4.429 -43.543 1.00 86.75 70 ILE A N 1
ATOM 507 C CA . ILE A 1 70 ? 21.473 -3.744 -44.234 1.00 86.75 70 ILE A CA 1
ATOM 508 C C . ILE A 1 70 ? 22.040 -2.906 -45.390 1.00 86.75 70 ILE A C 1
ATOM 510 O O . ILE A 1 70 ? 22.649 -1.858 -45.183 1.00 86.75 70 ILE A O 1
ATOM 514 N N . ARG A 1 71 ? 21.802 -3.350 -46.634 1.00 93.25 71 ARG A N 1
ATOM 515 C CA . ARG A 1 71 ? 22.252 -2.641 -47.852 1.00 93.25 71 ARG A CA 1
ATOM 516 C C . ARG A 1 71 ? 21.525 -1.317 -48.110 1.00 93.25 71 ARG A C 1
ATOM 518 O O . ARG A 1 71 ? 22.116 -0.409 -48.683 1.00 93.25 71 ARG A O 1
ATOM 525 N N . ASN A 1 72 ? 20.250 -1.202 -47.734 1.00 93.88 72 ASN A N 1
ATOM 526 C CA . ASN A 1 72 ? 19.477 0.016 -47.984 1.00 93.88 72 ASN A CA 1
ATOM 527 C C . ASN A 1 72 ? 19.851 1.100 -46.961 1.00 93.88 72 ASN A C 1
ATOM 529 O O . ASN A 1 72 ? 19.627 0.929 -45.762 1.00 93.88 72 ASN A O 1
ATOM 533 N N . LYS A 1 73 ? 20.384 2.225 -47.453 1.00 89.94 73 LYS A N 1
ATOM 534 C CA . LYS A 1 73 ? 20.857 3.345 -46.631 1.00 89.94 73 LYS A CA 1
ATOM 535 C C . LYS A 1 73 ? 19.756 3.926 -45.737 1.00 89.94 73 LYS A C 1
ATOM 537 O O . LYS A 1 73 ? 20.028 4.174 -44.568 1.00 89.94 73 LYS A O 1
ATOM 542 N N . LEU A 1 74 ? 18.534 4.094 -46.251 1.00 89.12 74 LEU A N 1
ATOM 543 C CA . LEU A 1 74 ? 17.413 4.650 -45.484 1.00 89.12 74 LEU A CA 1
ATOM 544 C C . LEU A 1 74 ? 17.016 3.708 -44.340 1.00 89.12 74 LEU A C 1
ATOM 546 O O . LEU A 1 74 ? 16.963 4.124 -43.188 1.00 89.12 74 LEU A O 1
ATOM 550 N N . ILE A 1 75 ? 16.828 2.419 -44.646 1.00 85.19 75 ILE A N 1
ATOM 551 C CA . ILE A 1 75 ? 16.466 1.400 -43.646 1.00 85.19 75 ILE A CA 1
ATOM 552 C C . ILE A 1 75 ? 17.554 1.293 -42.575 1.00 85.19 75 ILE A C 1
ATOM 554 O O . ILE A 1 75 ? 17.243 1.200 -41.393 1.00 85.19 75 ILE A O 1
ATOM 558 N N . ARG A 1 76 ? 18.831 1.353 -42.969 1.00 85.81 76 ARG A N 1
ATOM 559 C CA . ARG A 1 76 ? 19.955 1.317 -42.030 1.00 85.81 76 ARG A CA 1
ATOM 560 C C . ARG A 1 76 ? 19.959 2.520 -41.087 1.00 85.81 76 ARG A C 1
ATOM 562 O O . ARG A 1 76 ? 20.214 2.332 -39.906 1.00 85.81 76 ARG A O 1
ATOM 569 N N . ILE A 1 77 ? 19.672 3.727 -41.584 1.00 84.56 77 ILE A N 1
ATOM 570 C CA . ILE A 1 77 ? 19.593 4.943 -40.755 1.00 84.56 77 ILE A CA 1
ATOM 571 C C . ILE A 1 77 ? 18.428 4.845 -39.768 1.00 84.56 77 ILE A C 1
ATOM 573 O O . ILE A 1 77 ? 18.625 5.078 -38.580 1.00 84.56 77 ILE A O 1
ATOM 577 N N . VAL A 1 78 ? 17.239 4.453 -40.235 1.00 82.31 78 VAL A N 1
ATOM 578 C CA . VAL A 1 78 ? 16.054 4.306 -39.374 1.00 82.31 78 VAL A CA 1
ATOM 579 C C . VAL A 1 78 ? 16.279 3.227 -38.312 1.00 82.31 78 VAL A C 1
ATOM 581 O O . VAL A 1 78 ? 15.996 3.453 -37.139 1.00 82.31 78 VAL A O 1
ATOM 584 N N . ALA A 1 79 ? 16.846 2.080 -38.692 1.00 81.75 79 ALA A N 1
ATOM 585 C CA . ALA A 1 79 ? 17.165 1.007 -37.755 1.00 81.75 79 ALA A CA 1
ATOM 586 C C . ALA A 1 79 ? 18.243 1.429 -36.744 1.00 81.75 79 ALA A C 1
ATOM 588 O O . ALA A 1 79 ? 18.107 1.143 -35.559 1.00 81.75 79 ALA A O 1
ATOM 589 N N . ALA A 1 80 ? 19.276 2.156 -37.181 1.00 82.94 80 ALA A N 1
ATOM 590 C CA . ALA A 1 80 ? 20.289 2.704 -36.285 1.00 82.94 80 ALA A CA 1
ATOM 591 C C . ALA A 1 80 ? 19.680 3.708 -35.295 1.00 82.94 80 ALA A C 1
ATOM 593 O O . ALA A 1 80 ? 19.963 3.630 -34.107 1.00 82.94 80 ALA A O 1
ATOM 594 N N . PHE A 1 81 ? 18.796 4.600 -35.747 1.00 81.56 81 PHE A N 1
ATOM 595 C CA . PHE A 1 81 ? 18.080 5.517 -34.859 1.00 81.56 81 PHE A CA 1
ATOM 596 C C . PHE A 1 81 ? 17.228 4.758 -33.830 1.00 81.56 81 PHE A C 1
ATOM 598 O O . PHE A 1 81 ? 17.285 5.045 -32.636 1.00 81.56 81 PHE A O 1
ATOM 605 N N . GLY A 1 82 ? 16.494 3.736 -34.277 1.00 79.50 82 GLY A N 1
ATOM 606 C CA . GLY A 1 82 ? 15.716 2.861 -33.401 1.00 79.50 82 GLY A CA 1
ATOM 607 C C . GLY A 1 82 ? 16.567 2.199 -32.313 1.00 79.50 82 GLY A C 1
ATOM 608 O O . GLY A 1 82 ? 16.218 2.238 -31.137 1.00 79.50 82 GLY A O 1
ATOM 609 N N . VAL A 1 83 ? 17.705 1.628 -32.702 1.00 81.44 83 VAL A N 1
ATOM 610 C CA . VAL A 1 83 ? 18.586 0.867 -31.807 1.00 81.44 83 VAL A CA 1
ATOM 611 C C . VAL A 1 83 ? 19.409 1.756 -30.880 1.00 81.44 83 VAL A C 1
ATOM 613 O O . VAL A 1 83 ? 19.592 1.395 -29.725 1.00 81.44 83 VAL A O 1
ATOM 616 N N . PHE A 1 84 ? 19.943 2.874 -31.366 1.00 77.81 84 PHE A N 1
ATOM 617 C CA . PHE A 1 84 ? 20.885 3.689 -30.592 1.00 77.81 84 PHE A CA 1
ATOM 618 C C . PHE A 1 84 ? 20.215 4.834 -29.833 1.00 77.81 84 PHE A C 1
ATOM 620 O O . PHE A 1 84 ? 20.790 5.319 -28.866 1.00 77.81 84 PHE A O 1
ATOM 627 N N . ILE A 1 85 ? 19.018 5.263 -30.247 1.00 79.56 85 ILE A N 1
ATOM 628 C CA . ILE A 1 85 ? 18.300 6.379 -29.616 1.00 79.56 85 ILE A CA 1
ATOM 629 C C . ILE A 1 85 ? 17.062 5.874 -28.884 1.00 79.56 85 ILE A C 1
ATOM 631 O O . ILE A 1 85 ? 16.971 5.986 -27.664 1.00 79.56 85 ILE A O 1
ATOM 635 N N . LEU A 1 86 ? 16.110 5.296 -29.623 1.00 75.62 86 LEU A N 1
ATOM 636 C CA . LEU A 1 86 ? 14.798 4.934 -29.081 1.00 75.62 86 LEU A CA 1
ATOM 637 C C . LEU A 1 86 ? 14.884 3.802 -28.056 1.00 75.62 86 LEU A C 1
ATOM 639 O O . LEU A 1 86 ? 14.302 3.922 -26.981 1.00 75.62 86 LEU A O 1
ATOM 643 N N . ALA A 1 87 ? 15.605 2.720 -28.362 1.00 76.75 87 ALA A N 1
ATOM 644 C CA . ALA A 1 87 ? 15.694 1.571 -27.467 1.00 76.75 87 ALA A CA 1
ATOM 645 C C . ALA A 1 87 ? 16.383 1.913 -26.129 1.00 76.75 87 ALA A C 1
ATOM 647 O O . ALA A 1 87 ? 15.795 1.595 -25.097 1.00 76.75 87 ALA A O 1
ATOM 648 N N . PRO A 1 88 ? 17.535 2.614 -26.086 1.00 73.38 88 PRO A N 1
ATOM 649 C CA . PRO A 1 88 ? 18.143 3.049 -24.832 1.00 73.38 88 PRO A CA 1
ATOM 650 C C . PRO A 1 88 ? 17.284 4.070 -24.088 1.00 73.38 88 PRO A C 1
ATOM 652 O O . PRO A 1 88 ? 17.114 3.941 -22.882 1.00 73.38 88 PRO A O 1
ATOM 655 N N . ALA A 1 89 ? 16.673 5.041 -24.778 1.00 74.88 89 ALA A N 1
ATOM 656 C CA . ALA A 1 89 ? 15.768 5.992 -24.131 1.00 74.88 89 ALA A CA 1
ATOM 657 C C . ALA A 1 89 ? 14.577 5.278 -23.471 1.00 74.88 89 ALA A C 1
ATOM 659 O O . ALA A 1 89 ? 14.224 5.573 -22.329 1.00 74.88 89 ALA A O 1
ATOM 660 N N . PHE A 1 90 ? 13.987 4.293 -24.151 1.00 76.38 90 PHE A N 1
ATOM 661 C CA . PHE A 1 90 ? 12.907 3.495 -23.586 1.00 76.38 90 PHE A CA 1
ATOM 662 C C . PHE A 1 90 ? 13.392 2.597 -22.442 1.00 76.38 90 PHE A C 1
ATOM 664 O O . PHE A 1 90 ? 12.748 2.563 -21.406 1.00 76.38 90 PHE A O 1
ATOM 671 N N . LEU A 1 91 ? 14.526 1.907 -22.576 1.00 74.12 91 LEU A N 1
ATOM 672 C CA . LEU A 1 91 ? 15.063 1.030 -21.527 1.00 74.12 91 LEU A CA 1
ATOM 673 C C . LEU A 1 91 ? 15.505 1.793 -20.277 1.00 74.12 91 LEU A C 1
ATOM 675 O O . LEU A 1 91 ? 15.314 1.297 -19.172 1.00 74.12 91 LEU A O 1
ATOM 679 N N . CYS A 1 92 ? 16.086 2.979 -20.440 1.00 71.06 92 CYS A N 1
ATOM 680 C CA . CYS A 1 92 ? 16.619 3.759 -19.331 1.00 71.06 92 CYS A CA 1
ATOM 681 C C . CYS A 1 92 ? 15.565 4.670 -18.688 1.00 71.06 92 CYS A C 1
ATOM 683 O O . CYS A 1 92 ? 15.539 4.791 -17.470 1.00 71.06 92 CYS A O 1
ATOM 685 N N . VAL A 1 93 ? 14.669 5.276 -19.474 1.00 73.75 93 VAL A N 1
ATOM 686 C CA . VAL A 1 93 ? 13.655 6.214 -18.954 1.00 73.75 93 VAL A CA 1
ATOM 687 C C . VAL A 1 93 ? 12.270 5.579 -18.945 1.00 73.75 93 VAL A C 1
ATOM 689 O O . VAL A 1 93 ? 11.594 5.577 -17.918 1.00 73.75 93 VAL A O 1
ATOM 692 N N . GLY A 1 94 ? 11.851 5.017 -20.080 1.00 73.62 94 GLY A N 1
ATOM 693 C CA . GLY A 1 94 ? 10.505 4.470 -20.257 1.00 73.62 94 GLY A CA 1
ATOM 694 C C . GLY A 1 94 ? 10.205 3.288 -19.336 1.00 73.62 94 GLY A C 1
ATOM 695 O O . GLY A 1 94 ? 9.164 3.268 -18.688 1.00 73.62 94 GLY A O 1
ATOM 696 N N . LEU A 1 95 ? 11.122 2.325 -19.235 1.00 72.56 95 LEU A N 1
ATOM 697 C CA . LEU A 1 95 ? 10.935 1.101 -18.468 1.00 72.56 95 LEU A CA 1
ATOM 698 C C . LEU A 1 95 ? 10.935 1.381 -16.957 1.00 72.56 95 LEU A C 1
ATOM 700 O O . LEU A 1 95 ? 9.991 0.941 -16.306 1.00 72.56 95 LEU A O 1
ATOM 704 N N . PRO A 1 96 ? 11.869 2.164 -16.377 1.00 68.38 96 PRO A N 1
ATOM 705 C CA . PRO A 1 96 ? 11.774 2.534 -14.967 1.00 68.38 96 PRO A CA 1
ATOM 706 C C . PRO A 1 96 ? 10.540 3.381 -14.655 1.00 68.38 96 PRO A C 1
ATOM 708 O O . PRO A 1 96 ? 9.884 3.126 -13.650 1.00 68.38 96 PRO A O 1
ATOM 711 N N . ALA A 1 97 ? 10.165 4.330 -15.521 1.00 69.81 97 ALA A N 1
ATOM 712 C CA . ALA A 1 97 ? 8.931 5.096 -15.342 1.00 69.81 97 ALA A CA 1
ATOM 713 C C . ALA A 1 97 ? 7.689 4.191 -15.367 1.00 69.81 97 ALA A C 1
ATOM 715 O O . ALA A 1 97 ? 6.798 4.348 -14.535 1.00 69.81 97 ALA A O 1
ATOM 716 N N . LEU A 1 98 ? 7.649 3.207 -16.270 1.00 72.44 98 LEU A N 1
ATOM 717 C CA . LEU A 1 98 ? 6.576 2.220 -16.347 1.00 72.44 98 LEU A CA 1
ATOM 718 C C . LEU A 1 98 ? 6.544 1.321 -15.105 1.00 72.44 98 LEU A C 1
ATOM 720 O O . LEU A 1 98 ? 5.471 1.084 -14.563 1.00 72.44 98 LEU A O 1
ATOM 724 N N . VAL A 1 99 ? 7.698 0.851 -14.624 1.00 71.62 99 VAL A N 1
ATOM 725 C CA . VAL A 1 99 ? 7.798 0.051 -13.393 1.00 71.62 99 VAL A CA 1
ATOM 726 C C . VAL A 1 99 ? 7.334 0.859 -12.186 1.00 71.62 99 VAL A C 1
ATOM 728 O O . VAL A 1 99 ? 6.587 0.331 -11.372 1.00 71.62 99 VAL A O 1
ATOM 731 N N . LEU A 1 100 ? 7.714 2.135 -12.078 1.00 68.38 100 LEU A N 1
ATOM 732 C CA . LEU A 1 100 ? 7.229 3.019 -11.018 1.00 68.38 100 LEU A CA 1
ATOM 733 C C . LEU A 1 100 ? 5.726 3.252 -11.114 1.00 68.38 100 LEU A C 1
ATOM 735 O O . LEU A 1 100 ? 5.048 3.224 -10.094 1.00 68.38 100 LEU A O 1
ATOM 739 N N . PHE A 1 101 ? 5.199 3.459 -12.318 1.00 70.62 101 PHE A N 1
ATOM 740 C CA . PHE A 1 101 ? 3.770 3.646 -12.536 1.00 70.62 101 PHE A CA 1
ATOM 741 C C . PHE A 1 101 ? 2.977 2.393 -12.145 1.00 70.62 101 PHE A C 1
ATOM 743 O O . PHE A 1 101 ? 2.023 2.476 -11.372 1.00 70.62 101 PHE A O 1
ATOM 750 N N . ILE A 1 102 ? 3.415 1.222 -12.617 1.00 67.19 102 ILE A N 1
ATOM 751 C CA . ILE A 1 102 ? 2.806 -0.065 -12.278 1.00 67.19 102 ILE A CA 1
ATOM 752 C C . ILE A 1 102 ? 2.945 -0.323 -10.778 1.00 67.19 102 ILE A C 1
ATOM 754 O O . ILE A 1 102 ? 1.954 -0.641 -10.132 1.00 67.19 102 ILE A O 1
ATOM 758 N N . GLY A 1 103 ? 4.128 -0.120 -10.201 1.00 64.00 103 GLY A N 1
ATOM 759 C CA . GLY A 1 103 ? 4.370 -0.263 -8.770 1.00 64.00 103 GLY A CA 1
ATOM 760 C C . GLY A 1 103 ? 3.454 0.642 -7.951 1.00 64.00 103 GLY A C 1
ATOM 761 O O . GLY A 1 103 ? 2.742 0.157 -7.084 1.00 64.00 103 GLY A O 1
ATOM 762 N N . ALA A 1 104 ? 3.375 1.931 -8.267 1.00 62.84 104 ALA A N 1
ATOM 763 C CA . ALA A 1 104 ? 2.459 2.845 -7.594 1.00 62.84 104 ALA A CA 1
ATOM 764 C C . ALA A 1 104 ? 0.999 2.376 -7.709 1.00 62.84 104 ALA A C 1
ATOM 766 O O . ALA A 1 104 ? 0.265 2.434 -6.727 1.00 62.84 104 ALA A O 1
ATOM 767 N N . SER A 1 105 ? 0.584 1.855 -8.868 1.00 63.97 105 SER A N 1
ATOM 768 C CA . SER A 1 105 ? -0.780 1.347 -9.064 1.00 63.97 105 SER A CA 1
ATOM 769 C C . SER A 1 105 ? -1.065 0.021 -8.344 1.00 63.97 105 SER A C 1
ATOM 771 O O . SER A 1 105 ? -2.173 -0.171 -7.855 1.00 63.97 105 SER A O 1
ATOM 773 N N . LEU A 1 106 ? -0.078 -0.875 -8.243 1.00 58.50 106 LEU A N 1
ATOM 774 C CA . LEU A 1 106 ? -0.220 -2.203 -7.637 1.00 58.50 106 LEU A CA 1
ATOM 775 C C . LEU A 1 106 ? -0.008 -2.183 -6.120 1.00 58.50 106 LEU A C 1
ATOM 777 O O . LEU A 1 106 ? -0.656 -2.939 -5.404 1.00 58.50 106 LEU A O 1
ATOM 781 N N . PHE A 1 107 ? 0.894 -1.331 -5.627 1.00 56.78 107 PHE A N 1
ATOM 782 C CA . PHE A 1 107 ? 1.210 -1.191 -4.202 1.00 56.78 107 PHE A CA 1
ATOM 783 C C . PHE A 1 107 ? 0.326 -0.166 -3.492 1.00 56.78 107 PHE A C 1
ATOM 785 O O . PHE A 1 107 ? 0.355 -0.085 -2.264 1.00 56.78 107 PHE A O 1
ATOM 792 N N . SER A 1 108 ? -0.518 0.561 -4.231 1.00 55.97 108 SER A N 1
ATOM 793 C CA . SER A 1 108 ? -1.701 1.205 -3.660 1.00 55.97 108 SER A CA 1
ATOM 794 C C . SER A 1 108 ? -2.736 0.128 -3.337 1.00 55.97 108 SER A C 1
ATOM 796 O O . SER A 1 108 ? -3.785 0.059 -3.978 1.00 55.97 108 SER A O 1
ATOM 798 N N . SER A 1 109 ? -2.425 -0.760 -2.385 1.00 54.41 109 SER A N 1
ATOM 799 C CA . SER A 1 109 ? -3.391 -1.745 -1.906 1.00 54.41 109 SER A CA 1
ATOM 800 C C . SER A 1 109 ? -4.647 -0.981 -1.503 1.00 54.41 109 SER A C 1
ATOM 802 O O . SER A 1 109 ? -4.553 -0.094 -0.645 1.00 54.41 109 SER A O 1
ATOM 804 N N . PRO A 1 110 ? -5.802 -1.260 -2.136 1.00 63.25 110 PRO A N 1
ATOM 805 C CA . PRO A 1 110 ? -7.027 -0.574 -1.788 1.00 63.25 110 PRO A CA 1
ATOM 806 C C . PRO A 1 110 ? -7.243 -0.745 -0.282 1.00 63.25 110 PRO A C 1
ATOM 808 O O . PRO A 1 110 ? -6.984 -1.836 0.236 1.00 63.25 110 PRO A O 1
ATOM 811 N N . PRO A 1 111 ? -7.655 0.317 0.429 1.00 77.50 111 PRO A N 1
ATOM 812 C CA . PRO A 1 111 ? -7.844 0.263 1.869 1.00 77.50 111 PRO A CA 1
ATOM 813 C C . PRO A 1 111 ? -8.756 -0.918 2.221 1.00 77.50 111 PRO A C 1
ATOM 815 O O . PRO A 1 111 ? -9.952 -0.926 1.920 1.00 77.50 111 PRO A O 1
ATOM 818 N N . SER A 1 112 ? -8.148 -1.955 2.797 1.00 89.38 112 SER A N 1
ATOM 819 C CA . SER A 1 112 ? -8.806 -3.204 3.157 1.00 89.38 112 SER A CA 1
ATOM 820 C C . SER A 1 112 ? -9.105 -3.199 4.645 1.00 89.38 112 SER A C 1
ATOM 822 O O . SER A 1 112 ? -8.239 -2.847 5.451 1.00 89.38 112 SER A O 1
ATOM 824 N N . TRP A 1 113 ? -10.299 -3.652 5.007 1.00 95.00 113 TRP A N 1
ATOM 825 C CA . TRP A 1 113 ? -10.674 -3.857 6.398 1.00 95.00 113 TRP A CA 1
ATOM 826 C C . TRP A 1 113 ? -9.727 -4.849 7.081 1.00 95.00 113 TRP A C 1
ATOM 828 O O . TRP A 1 113 ? -9.427 -5.916 6.544 1.00 95.00 113 TRP A O 1
ATOM 838 N N . LYS A 1 114 ? -9.268 -4.496 8.282 1.00 95.50 114 LYS A N 1
ATOM 839 C CA . LYS A 1 114 ? -8.422 -5.327 9.143 1.00 95.50 114 LYS A CA 1
ATOM 840 C C . LYS A 1 114 ? -9.152 -5.625 10.445 1.00 95.50 114 LYS A C 1
ATOM 842 O O . LYS A 1 114 ? -9.625 -4.705 11.112 1.00 95.50 114 LYS A O 1
ATOM 847 N N . ALA A 1 115 ? -9.241 -6.905 10.792 1.00 96.25 115 ALA A N 1
ATOM 848 C CA . ALA A 1 115 ? -9.808 -7.342 12.060 1.00 96.25 115 ALA A CA 1
ATOM 849 C C . ALA A 1 115 ? -8.866 -6.973 13.207 1.00 96.25 115 ALA A C 1
ATOM 851 O O . ALA A 1 115 ? -7.658 -7.211 13.137 1.00 96.25 115 ALA A O 1
ATOM 852 N N . LEU A 1 116 ? -9.434 -6.425 14.276 1.00 96.50 116 LEU A N 1
ATOM 853 C CA . LEU A 1 116 ? -8.769 -6.345 15.568 1.00 96.50 116 LEU A CA 1
ATOM 854 C C . LEU A 1 116 ? -8.838 -7.711 16.268 1.00 96.50 116 LEU A C 1
ATOM 856 O O . LEU A 1 116 ? -9.675 -8.548 15.914 1.00 96.50 116 LEU A O 1
ATOM 860 N N . PRO A 1 117 ? -7.966 -7.958 17.262 1.00 96.81 117 PRO A N 1
ATOM 861 C CA . PRO A 1 117 ? -8.023 -9.172 18.064 1.00 96.81 117 PRO A CA 1
ATOM 862 C C . PRO A 1 117 ? -9.431 -9.402 18.633 1.00 96.81 117 PRO A C 1
ATOM 864 O O . PRO A 1 117 ? -10.124 -8.427 18.940 1.00 96.81 117 PRO A O 1
ATOM 867 N N . PRO A 1 118 ? -9.863 -10.659 18.816 1.00 96.25 118 PRO A N 1
ATOM 868 C CA . PRO A 1 118 ? -11.159 -10.947 19.417 1.00 96.25 118 PRO A CA 1
ATOM 869 C C . PRO A 1 118 ? -11.244 -10.337 20.821 1.00 96.25 118 PRO A C 1
ATOM 871 O O . PRO A 1 118 ? -10.275 -10.364 21.584 1.00 96.25 118 PRO A O 1
ATOM 874 N N . MET A 1 119 ? -12.398 -9.760 21.151 1.00 94.25 119 MET A N 1
ATOM 875 C CA . MET A 1 119 ? -12.627 -9.190 22.476 1.00 94.25 119 MET A CA 1
ATOM 876 C C . MET A 1 119 ? -12.921 -10.274 23.518 1.00 94.25 119 MET A C 1
ATOM 878 O O . MET A 1 119 ? -13.516 -11.295 23.172 1.00 94.25 119 MET A O 1
ATOM 882 N N . PRO A 1 120 ? -12.557 -10.044 24.796 1.00 92.25 120 PRO A N 1
ATOM 883 C CA . PRO A 1 120 ? -12.891 -10.967 25.880 1.00 92.25 120 PRO A CA 1
ATOM 884 C C . PRO A 1 120 ? -14.399 -11.012 26.175 1.00 92.25 120 PRO A C 1
ATOM 886 O O . PRO A 1 120 ? -14.926 -12.075 26.482 1.00 92.25 120 PRO A O 1
ATOM 889 N N . ASP A 1 121 ? -15.090 -9.876 26.026 1.00 95.00 121 ASP A N 1
ATOM 890 C CA . ASP A 1 121 ? -16.533 -9.733 26.237 1.00 95.00 121 ASP A CA 1
ATOM 891 C C . ASP A 1 121 ? -17.242 -9.336 24.935 1.00 95.00 121 ASP A C 1
ATOM 893 O O . ASP A 1 121 ? -16.638 -8.771 24.024 1.00 95.00 121 ASP A O 1
ATOM 897 N N . LYS A 1 122 ? -18.560 -9.563 24.859 1.00 96.44 122 LYS A N 1
ATOM 898 C CA . LYS A 1 122 ? -19.364 -9.152 23.701 1.00 96.44 122 LYS A CA 1
ATOM 899 C C . LYS A 1 122 ? -19.451 -7.614 23.612 1.00 96.44 122 LYS A C 1
ATOM 901 O O . LYS A 1 122 ? -19.963 -7.001 24.554 1.00 96.44 122 LYS A O 1
ATOM 906 N N . PRO A 1 123 ? -19.025 -6.983 22.502 1.00 97.31 123 PRO A N 1
ATOM 907 C CA . PRO A 1 123 ? -19.222 -5.548 22.278 1.00 97.31 123 PRO A CA 1
ATOM 908 C C . PRO A 1 123 ? -20.694 -5.191 22.110 1.00 97.31 123 PRO A C 1
ATOM 910 O O . PRO A 1 123 ? -21.469 -5.957 21.534 1.00 97.31 123 PRO A O 1
ATOM 913 N N . THR A 1 124 ? -21.045 -3.977 22.514 1.00 97.31 124 THR A N 1
ATOM 914 C CA . THR A 1 124 ? -22.356 -3.373 22.261 1.00 97.31 124 THR A CA 1
ATOM 915 C C . THR A 1 124 ? -22.259 -2.158 21.345 1.00 97.31 124 THR A C 1
ATOM 917 O O . THR A 1 124 ? -23.063 -2.036 20.426 1.00 97.31 124 THR A O 1
ATOM 920 N N . GLU A 1 125 ? -21.264 -1.288 21.542 1.00 97.19 125 GLU A N 1
ATOM 921 C CA . GLU A 1 125 ? -21.131 -0.034 20.790 1.00 97.19 125 GLU A CA 1
ATOM 922 C C . GLU A 1 125 ? -19.682 0.482 20.775 1.00 97.19 125 GLU A C 1
ATOM 924 O O . GLU A 1 125 ? -18.954 0.336 21.761 1.00 97.19 125 GLU A O 1
ATOM 929 N N . ILE A 1 126 ? -19.275 1.139 19.680 1.00 97.31 126 ILE A N 1
ATOM 930 C CA . ILE A 1 126 ? -18.045 1.945 19.636 1.00 97.31 126 ILE A CA 1
ATOM 931 C C . ILE A 1 126 ? -18.356 3.323 20.224 1.00 97.31 126 ILE A C 1
ATOM 933 O O . ILE A 1 126 ? -19.050 4.131 19.604 1.00 97.31 126 ILE A O 1
ATOM 937 N N . VAL A 1 127 ? -17.831 3.597 21.417 1.00 97.06 127 VAL A N 1
ATOM 938 C CA . VAL A 1 127 ? -18.136 4.828 22.162 1.00 97.06 127 VAL A CA 1
ATOM 939 C C . VAL A 1 127 ? -17.178 5.966 21.875 1.00 97.06 127 VAL A C 1
ATOM 941 O O . VAL A 1 127 ? -17.572 7.122 22.006 1.00 97.06 127 VAL A O 1
ATOM 944 N N . ALA A 1 128 ? -15.938 5.659 21.502 1.00 96.88 128 ALA A N 1
ATOM 945 C CA . ALA A 1 128 ? -14.994 6.665 21.053 1.00 96.88 128 ALA A CA 1
ATOM 946 C C . ALA A 1 128 ? -13.880 6.064 20.196 1.00 96.88 128 ALA A C 1
ATOM 948 O O . ALA A 1 128 ? -13.638 4.857 20.230 1.00 96.88 128 ALA A O 1
ATOM 949 N N . ALA A 1 129 ? -13.174 6.911 19.457 1.00 96.25 129 ALA A N 1
ATOM 950 C CA . ALA A 1 129 ? -11.958 6.525 18.758 1.00 96.25 129 ALA A CA 1
ATOM 951 C C . ALA A 1 129 ? -11.001 7.709 18.566 1.00 96.25 129 ALA A C 1
ATOM 953 O O . ALA A 1 129 ? -11.395 8.876 18.618 1.00 96.25 129 ALA A O 1
ATOM 954 N N . ASP A 1 130 ? -9.743 7.372 18.313 1.00 94.31 130 ASP A N 1
ATOM 955 C CA . ASP A 1 130 ? -8.705 8.239 17.772 1.00 94.31 130 ASP A CA 1
ATOM 956 C C . ASP A 1 130 ? -7.980 7.514 16.612 1.00 94.31 130 ASP A C 1
ATOM 958 O O . ASP A 1 130 ? -8.369 6.419 16.190 1.00 94.31 130 ASP A O 1
ATOM 962 N N . HIS A 1 131 ? -6.925 8.120 16.062 1.00 92.88 131 HIS A N 1
ATOM 963 C CA . HIS A 1 131 ? -6.164 7.552 14.938 1.00 92.88 131 HIS A CA 1
ATOM 964 C C . HIS A 1 131 ? -5.453 6.203 15.198 1.00 92.88 131 HIS A C 1
ATOM 966 O O . HIS A 1 131 ? -5.064 5.535 14.243 1.00 92.88 131 HIS A O 1
ATOM 972 N N . ILE A 1 132 ? -5.260 5.797 16.454 1.00 94.19 132 ILE A N 1
ATOM 973 C CA . ILE A 1 132 ? -4.573 4.556 16.856 1.00 94.19 132 ILE A CA 1
ATOM 974 C C . ILE A 1 132 ? -5.316 3.762 17.935 1.00 94.19 132 ILE A C 1
ATOM 976 O O . ILE A 1 132 ? -4.899 2.647 18.248 1.00 94.19 132 ILE A O 1
ATOM 980 N N . THR A 1 133 ? -6.383 4.310 18.513 1.00 95.75 133 THR A N 1
ATOM 981 C CA . THR A 1 133 ? -7.117 3.714 19.629 1.00 95.75 133 THR A CA 1
ATOM 982 C C . THR A 1 133 ? -8.611 3.689 19.341 1.00 95.75 133 THR A C 1
ATOM 984 O O . THR A 1 133 ? -9.188 4.686 18.913 1.00 95.75 133 THR A O 1
ATOM 987 N N . VAL A 1 134 ? -9.271 2.579 19.663 1.00 96.94 134 VAL A N 1
ATOM 988 C CA . VAL A 1 134 ? -10.736 2.463 19.655 1.00 96.94 134 VAL A CA 1
ATOM 989 C C . VAL A 1 134 ? -11.245 2.104 21.045 1.00 96.94 134 VAL A C 1
ATOM 991 O O . VAL A 1 134 ? -10.632 1.296 21.740 1.00 96.94 134 VAL A O 1
ATOM 994 N N . TYR A 1 135 ? -12.360 2.705 21.451 1.00 97.62 135 TYR A N 1
ATOM 995 C CA . TYR A 1 135 ? -13.020 2.495 22.734 1.00 97.62 135 TYR A CA 1
ATOM 996 C C . TYR A 1 135 ? -14.382 1.861 22.494 1.00 97.62 135 TYR A C 1
ATOM 998 O O . TYR A 1 135 ? -15.205 2.376 21.733 1.00 97.62 135 TYR A O 1
ATOM 1006 N N . VAL A 1 136 ? -14.627 0.746 23.168 1.00 97.75 136 VAL A N 1
ATOM 1007 C CA . VAL A 1 136 ? -15.796 -0.097 22.950 1.00 97.75 136 VAL A CA 1
ATOM 1008 C C . VAL A 1 136 ? -16.455 -0.385 24.289 1.00 97.75 136 VAL A C 1
ATOM 1010 O O . VAL A 1 136 ? -15.788 -0.744 25.261 1.00 97.75 136 VAL A O 1
ATOM 1013 N N . ASN A 1 137 ? -17.772 -0.220 24.341 1.00 97.56 137 ASN A N 1
ATOM 1014 C CA . ASN A 1 137 ? -18.570 -0.684 25.463 1.00 97.56 137 ASN A CA 1
ATOM 1015 C C . ASN A 1 137 ? -18.891 -2.168 25.295 1.00 97.56 137 ASN A C 1
ATOM 1017 O O . ASN A 1 137 ? -19.186 -2.636 24.193 1.00 97.56 137 ASN A O 1
ATOM 1021 N N . THR A 1 138 ? -18.852 -2.902 26.397 1.00 97.69 138 THR A N 1
ATOM 1022 C CA . THR A 1 138 ? -19.180 -4.325 26.447 1.00 97.69 138 THR A CA 1
ATOM 1023 C C . THR A 1 138 ? -20.585 -4.538 27.010 1.00 97.69 138 THR A C 1
ATOM 1025 O O . THR A 1 138 ? -21.181 -3.655 27.631 1.00 97.69 138 THR A O 1
ATOM 1028 N N . ALA A 1 139 ? -21.134 -5.739 26.822 1.00 96.25 139 ALA A N 1
ATOM 1029 C CA . ALA A 1 139 ? -22.425 -6.132 27.389 1.00 96.25 139 ALA A CA 1
ATOM 1030 C C . ALA A 1 139 ? -22.431 -6.150 28.931 1.00 96.25 139 ALA A C 1
ATOM 1032 O O . ALA A 1 139 ? -23.491 -6.027 29.537 1.00 96.25 139 ALA A O 1
ATOM 1033 N N . SER A 1 140 ? -21.256 -6.266 29.560 1.00 96.06 140 SER A N 1
ATOM 1034 C CA . SER A 1 140 ? -21.072 -6.184 31.013 1.00 96.06 140 SER A CA 1
ATOM 1035 C C . SER A 1 140 ? -21.109 -4.743 31.550 1.00 96.06 140 SER A C 1
ATOM 1037 O O . SER A 1 140 ? -21.050 -4.542 32.759 1.00 96.06 140 SER A O 1
ATOM 1039 N N . GLY A 1 141 ? -21.233 -3.737 30.673 1.00 96.25 141 GLY A N 1
ATOM 1040 C CA . GLY A 1 141 ? -21.256 -2.317 31.038 1.00 96.25 141 GLY A CA 1
ATOM 1041 C C . GLY A 1 141 ? -19.869 -1.699 31.229 1.00 96.25 141 GLY A C 1
ATOM 1042 O O . GLY A 1 141 ? -19.769 -0.518 31.557 1.00 96.25 141 GLY A O 1
ATOM 1043 N N . ASN A 1 142 ? -18.806 -2.470 30.993 1.00 97.19 142 ASN A N 1
ATOM 1044 C CA . ASN A 1 142 ? -17.432 -1.986 31.038 1.00 97.19 142 ASN A CA 1
ATOM 1045 C C . ASN A 1 142 ? -17.049 -1.302 29.718 1.00 97.19 142 ASN A C 1
ATOM 1047 O O . ASN A 1 142 ? -17.555 -1.643 28.647 1.00 97.19 142 ASN A O 1
ATOM 1051 N N . THR A 1 143 ? -16.105 -0.365 29.785 1.00 97.44 143 THR A N 1
ATOM 1052 C CA . THR A 1 143 ? -15.446 0.184 28.596 1.00 97.44 143 THR A CA 1
ATOM 1053 C C . THR A 1 143 ? -14.048 -0.410 28.484 1.00 97.44 143 THR A C 1
ATOM 1055 O O . THR A 1 143 ? -13.276 -0.421 29.445 1.00 97.44 143 THR A O 1
ATOM 1058 N N . VAL A 1 144 ? -13.702 -0.889 27.295 1.00 97.56 144 VAL A N 1
ATOM 1059 C CA . VAL A 1 144 ? -12.354 -1.349 26.954 1.00 97.56 144 VAL A CA 1
ATOM 1060 C C . VAL A 1 144 ? -11.798 -0.492 25.827 1.00 97.56 144 VAL A C 1
ATOM 1062 O O . VAL A 1 144 ? -12.544 -0.028 24.964 1.00 97.56 144 VAL A O 1
ATOM 1065 N N . LYS A 1 145 ? -10.488 -0.264 25.827 1.00 96.38 145 LYS A N 1
ATOM 1066 C CA . LYS A 1 145 ? -9.775 0.372 24.712 1.00 96.38 145 LYS A CA 1
ATOM 1067 C C . LYS A 1 145 ? -8.852 -0.621 24.032 1.00 96.38 145 LYS A C 1
ATOM 1069 O O . LYS A 1 145 ? -8.381 -1.538 24.694 1.00 96.38 145 LYS A O 1
ATOM 1074 N N . CYS A 1 146 ? -8.577 -0.413 22.751 1.00 97.00 146 CYS A N 1
ATOM 1075 C CA . CYS A 1 146 ? -7.642 -1.208 21.963 1.00 97.00 146 CYS A CA 1
ATOM 1076 C C . CYS A 1 146 ? -6.738 -0.312 21.127 1.00 97.00 146 CYS A C 1
ATOM 1078 O O . CYS A 1 146 ? -7.224 0.504 20.348 1.00 97.00 146 CYS A O 1
ATOM 1080 N N . PHE A 1 147 ? -5.425 -0.468 21.321 1.00 95.50 147 PHE A N 1
ATOM 1081 C CA . PHE A 1 147 ? -4.386 0.180 20.527 1.00 95.50 147 PHE A CA 1
ATOM 1082 C C . PHE A 1 147 ? -4.101 -0.642 19.271 1.00 95.50 147 PHE A C 1
ATOM 1084 O O . PHE A 1 147 ? -3.489 -1.707 19.340 1.00 95.50 147 PHE A O 1
ATOM 1091 N N . VAL A 1 148 ? -4.487 -0.125 18.108 1.00 93.31 148 VAL A N 1
ATOM 1092 C CA . VAL A 1 148 ? -4.349 -0.791 16.803 1.00 93.31 148 VAL A CA 1
ATOM 1093 C C . VAL A 1 148 ? -2.890 -1.175 16.497 1.00 93.31 148 VAL A C 1
ATOM 1095 O O . VAL A 1 148 ? -2.626 -2.145 15.792 1.00 93.31 148 VAL A O 1
ATOM 1098 N N . THR A 1 149 ? -1.927 -0.448 17.067 1.00 91.44 149 THR A N 1
ATOM 1099 C CA . THR A 1 149 ? -0.485 -0.702 16.930 1.00 91.44 149 THR A CA 1
ATOM 1100 C C . THR A 1 149 ? 0.048 -1.833 17.821 1.00 91.44 149 THR A C 1
ATOM 1102 O O . THR A 1 149 ? 1.177 -2.273 17.616 1.00 91.44 149 THR A O 1
ATOM 1105 N N . GLN A 1 150 ? -0.729 -2.319 18.798 1.00 92.69 150 GLN A N 1
ATOM 1106 C CA . GLN A 1 150 ? -0.318 -3.334 19.780 1.00 92.69 150 GLN A CA 1
ATOM 1107 C C . GLN A 1 150 ? -1.356 -4.469 19.894 1.00 92.69 150 GLN A C 1
ATOM 1109 O O . GLN A 1 150 ? -2.040 -4.598 20.913 1.00 92.69 150 GLN A O 1
ATOM 1114 N N . PRO A 1 151 ? -1.479 -5.335 18.870 1.00 84.69 151 PRO A N 1
ATOM 1115 C CA . PRO A 1 151 ? -2.527 -6.354 18.826 1.00 84.69 151 PRO A CA 1
ATOM 1116 C C . PRO A 1 151 ? -2.423 -7.405 19.945 1.00 84.69 151 PRO A C 1
ATOM 1118 O O . PRO A 1 151 ? -3.440 -7.947 20.364 1.00 84.69 151 PRO A O 1
ATOM 1121 N N . SER A 1 152 ? -1.232 -7.682 20.483 1.00 88.00 152 SER A N 1
ATOM 1122 C CA . SER A 1 152 ? -1.049 -8.683 21.549 1.00 88.00 152 SER A CA 1
ATOM 1123 C C . SER A 1 152 ? -1.618 -8.266 22.910 1.00 88.00 152 SER A C 1
ATOM 1125 O O . SER A 1 152 ? -1.959 -9.126 23.716 1.00 88.00 152 SER A O 1
ATOM 1127 N N . SER A 1 153 ? -1.742 -6.965 23.174 1.00 90.38 153 SER A N 1
ATOM 1128 C CA . SER A 1 153 ? -2.216 -6.410 24.449 1.00 90.38 153 SER A CA 1
ATOM 1129 C C . SER A 1 153 ? -3.297 -5.353 24.236 1.00 90.38 153 SER A C 1
ATOM 1131 O O . SER A 1 153 ? -3.353 -4.365 24.972 1.00 90.38 153 SER A O 1
ATOM 1133 N N . CYS A 1 154 ? -4.115 -5.548 23.197 1.00 94.12 154 CYS A N 1
ATOM 1134 C CA . CYS A 1 154 ? -5.016 -4.519 22.701 1.00 94.12 154 CYS A CA 1
ATOM 1135 C C . CYS A 1 154 ? -6.078 -4.149 23.737 1.00 94.12 154 CYS A C 1
ATOM 1137 O O . CYS A 1 154 ? -6.059 -3.035 24.245 1.00 94.12 154 CYS A O 1
ATOM 1139 N N . TRP A 1 155 ? -6.965 -5.088 24.077 1.00 96.81 155 TRP A N 1
ATOM 1140 C CA . TRP A 1 155 ? -8.145 -4.830 24.902 1.00 96.81 155 TRP A CA 1
ATOM 1141 C C . TRP A 1 155 ? -7.787 -4.649 26.375 1.00 96.81 155 TRP A C 1
ATOM 1143 O O . TRP A 1 155 ? -7.543 -5.615 27.095 1.00 96.81 155 TRP A O 1
ATOM 1153 N N . GLN A 1 156 ? -7.783 -3.398 26.824 1.00 97.06 156 GLN A N 1
ATOM 1154 C CA . GLN A 1 156 ? -7.496 -3.020 28.204 1.00 97.06 156 GLN A CA 1
ATOM 1155 C C . GLN A 1 156 ? -8.709 -2.320 28.825 1.00 97.06 156 GLN A C 1
ATOM 1157 O O . GLN A 1 156 ? -9.285 -1.435 28.182 1.00 97.06 156 GLN A O 1
ATOM 1162 N N . PRO A 1 157 ? -9.091 -2.660 30.070 1.00 96.81 157 PRO A N 1
ATOM 1163 C CA . PRO A 1 157 ? -10.129 -1.938 30.796 1.00 96.81 157 PRO A CA 1
ATOM 1164 C C . PRO A 1 157 ? -9.799 -0.449 30.895 1.00 96.81 157 PRO A C 1
ATOM 1166 O O . PRO A 1 157 ? -8.651 -0.058 31.124 1.00 96.81 157 PRO A O 1
ATOM 1169 N N . THR A 1 158 ? -10.801 0.403 30.714 1.00 96.62 158 THR A N 1
ATOM 1170 C CA . THR A 1 158 ? -10.624 1.851 30.789 1.00 96.62 158 THR A CA 1
ATOM 1171 C C . THR A 1 158 ? -11.914 2.548 31.213 1.00 96.62 158 THR A C 1
ATOM 1173 O O . THR A 1 158 ? -12.981 1.942 31.280 1.00 96.62 158 THR A O 1
ATOM 1176 N N . THR A 1 159 ? -11.820 3.836 31.525 1.00 95.56 159 THR A N 1
ATOM 1177 C CA . THR A 1 159 ? -12.990 4.670 31.791 1.00 95.56 159 THR A CA 1
ATOM 1178 C C . THR A 1 159 ? -13.575 5.180 30.480 1.00 95.56 159 THR A C 1
ATOM 1180 O O . THR A 1 159 ? -12.845 5.484 29.533 1.00 95.56 159 THR A O 1
ATOM 1183 N N . LYS A 1 160 ? -14.906 5.277 30.415 1.00 94.12 160 LYS A N 1
ATOM 1184 C CA . LYS A 1 160 ? -15.599 5.820 29.246 1.00 94.12 160 LYS A CA 1
ATOM 1185 C C . LYS A 1 160 ? -15.130 7.261 28.977 1.00 94.12 160 LYS A C 1
ATOM 1187 O O . LYS A 1 160 ? -15.243 8.097 29.876 1.00 94.12 160 LYS A O 1
ATOM 1192 N N . PRO A 1 161 ? -14.643 7.571 27.763 1.00 92.56 161 PRO A N 1
ATOM 1193 C CA . PRO A 1 161 ? -14.310 8.936 27.376 1.00 92.56 161 PRO A CA 1
ATOM 1194 C C . PRO A 1 161 ? -15.507 9.887 27.463 1.00 92.56 161 PRO A C 1
ATOM 1196 O O . PRO A 1 161 ? -16.645 9.492 27.206 1.00 92.56 161 PRO A O 1
ATOM 1199 N N . SER A 1 162 ? -15.246 11.158 27.777 1.00 89.81 162 SER A N 1
ATOM 1200 C CA . SER A 1 162 ? -16.265 12.217 27.762 1.00 89.81 162 SER A CA 1
ATOM 1201 C C . SER A 1 162 ? -16.651 12.654 26.345 1.00 89.81 162 SER A C 1
ATOM 1203 O O . SER A 1 162 ? -17.751 13.165 26.145 1.00 89.81 162 SER A O 1
ATOM 1205 N N . THR A 1 163 ? -15.771 12.442 25.362 1.00 90.19 163 THR A N 1
ATOM 1206 C CA . THR A 1 163 ? -15.987 12.784 23.952 1.00 90.19 163 THR A CA 1
ATOM 1207 C C . THR A 1 163 ? -15.863 11.553 23.057 1.00 90.19 163 THR A C 1
ATOM 1209 O O . THR A 1 163 ? -15.075 10.647 23.324 1.00 90.19 163 THR A O 1
ATOM 1212 N N . ARG A 1 164 ? -16.640 11.533 21.965 1.00 84.75 164 ARG A N 1
ATOM 1213 C CA . ARG A 1 164 ? -16.646 10.444 20.971 1.00 84.75 164 ARG A CA 1
ATOM 1214 C C . ARG A 1 164 ? -15.379 10.414 20.108 1.00 84.75 164 ARG A C 1
ATOM 1216 O O . ARG A 1 164 ? -14.955 9.361 19.650 1.00 84.75 164 ARG A O 1
ATOM 1223 N N . VAL A 1 165 ? -14.742 11.566 19.921 1.00 81.88 165 VAL A N 1
ATOM 1224 C CA . VAL A 1 165 ? -13.403 11.662 19.332 1.00 81.88 165 VAL A CA 1
ATOM 1225 C C . VAL A 1 165 ? -12.479 12.272 20.366 1.00 81.88 165 VAL A C 1
ATOM 1227 O O . VAL A 1 165 ? -12.778 13.321 20.947 1.00 81.88 165 VAL A O 1
ATOM 1230 N N . LEU A 1 166 ? -11.386 11.574 20.645 1.00 74.25 166 LEU A N 1
ATOM 1231 C CA . LEU A 1 166 ? -10.413 11.998 21.636 1.00 74.25 166 LEU A CA 1
ATOM 1232 C C . LEU A 1 166 ? -9.429 12.960 20.984 1.00 74.25 166 LEU A C 1
ATOM 1234 O O . LEU A 1 166 ? -8.663 12.590 20.099 1.00 74.25 166 LEU A O 1
ATOM 1238 N N . VAL A 1 167 ? -9.453 14.213 21.428 1.00 73.06 167 VAL A N 1
ATOM 1239 C CA . VAL A 1 167 ? -8.494 15.216 20.966 1.00 73.06 167 VAL A CA 1
ATOM 1240 C C . VAL A 1 167 ? -7.113 14.837 21.506 1.00 73.06 167 VAL A C 1
ATOM 1242 O O . VAL A 1 167 ? -6.884 14.845 22.713 1.00 73.06 167 VAL A O 1
ATOM 1245 N N . SER A 1 168 ? -6.206 14.470 20.603 1.00 71.50 168 SER A N 1
ATOM 1246 C CA . SER A 1 168 ? -4.788 14.226 20.894 1.00 71.50 168 SER A CA 1
ATOM 1247 C C . SER A 1 168 ? -3.940 15.421 20.424 1.00 71.50 168 SER A C 1
ATOM 1249 O O . SER A 1 168 ? -4.475 16.442 20.002 1.00 71.50 168 SER A O 1
ATOM 1251 N N . ASN A 1 169 ? -2.612 15.284 20.399 1.00 71.75 169 ASN A N 1
ATOM 1252 C CA . ASN A 1 169 ? -1.676 16.254 19.795 1.00 71.75 169 ASN A CA 1
ATOM 1253 C C . ASN A 1 169 ? -1.799 16.352 18.256 1.00 71.75 169 ASN A C 1
ATOM 1255 O O . ASN A 1 169 ? -0.946 16.930 17.584 1.00 71.75 169 ASN A O 1
ATOM 1259 N N . VAL A 1 170 ? -2.826 15.726 17.689 1.00 76.69 170 VAL A N 1
ATOM 1260 C CA . VAL A 1 170 ? -3.107 15.624 16.262 1.00 76.69 170 VAL A CA 1
ATOM 1261 C C . VAL A 1 170 ? -4.457 16.292 16.040 1.00 76.69 170 VAL A C 1
ATOM 1263 O O . VAL A 1 170 ? -5.376 16.097 16.838 1.00 76.69 170 VAL A O 1
ATOM 1266 N N . ASN A 1 171 ? -4.594 17.059 14.959 1.00 83.38 171 ASN A N 1
ATOM 1267 C CA . ASN A 1 171 ? -5.875 17.653 14.593 1.00 83.38 171 ASN A CA 1
ATOM 1268 C C . ASN A 1 171 ? -6.820 16.527 14.173 1.00 83.38 171 ASN A C 1
ATOM 1270 O O . ASN A 1 171 ? -6.717 16.017 13.058 1.00 83.38 171 ASN A O 1
ATOM 1274 N N . GLN A 1 172 ? -7.697 16.113 15.087 1.00 89.75 172 GLN A N 1
ATOM 1275 C CA . GLN A 1 172 ? -8.648 15.027 14.886 1.00 89.75 172 GLN A CA 1
ATOM 1276 C C . GLN A 1 172 ? -10.074 15.558 14.903 1.00 89.75 172 GLN A C 1
ATOM 1278 O O . GLN A 1 172 ? -10.418 16.441 15.689 1.00 89.75 172 GLN A O 1
ATOM 1283 N N . ARG A 1 173 ? -10.916 14.998 14.039 1.00 91.44 173 ARG A N 1
ATOM 1284 C CA . ARG A 1 173 ? -12.347 15.288 14.006 1.00 91.44 173 ARG A CA 1
ATOM 1285 C C . ARG A 1 173 ? -13.133 14.049 13.623 1.00 91.44 173 ARG A C 1
ATOM 1287 O O . ARG A 1 173 ? -12.672 13.234 12.825 1.00 91.44 173 ARG A O 1
ATOM 1294 N N . GLU A 1 174 ? -14.339 13.949 14.155 1.00 93.19 174 GLU A N 1
ATOM 1295 C CA . GLU A 1 174 ? -15.299 12.959 13.683 1.00 93.19 174 GLU A CA 1
ATOM 1296 C C . GLU A 1 174 ? -15.684 13.269 12.237 1.00 93.19 174 GLU A C 1
ATOM 1298 O O . GLU A 1 174 ? -15.823 14.437 11.855 1.00 93.19 174 GLU A O 1
ATOM 1303 N N . ILE A 1 175 ? -15.848 12.227 11.431 1.00 93.50 175 ILE A N 1
ATOM 1304 C CA . ILE A 1 175 ? -16.339 12.344 10.060 1.00 93.50 175 ILE A CA 1
ATOM 1305 C C . ILE A 1 175 ? -17.584 11.490 9.872 1.00 93.50 175 ILE A C 1
ATOM 1307 O O . ILE A 1 175 ? -17.688 10.378 10.383 1.00 93.50 175 ILE A O 1
ATOM 1311 N N . SER A 1 176 ? -18.523 12.028 9.099 1.00 91.50 176 SER A N 1
ATOM 1312 C CA . SER A 1 176 ? -19.751 11.350 8.685 1.00 91.50 176 SER A CA 1
ATOM 1313 C C . SER A 1 176 ? -19.647 10.722 7.293 1.00 91.50 176 SER A C 1
ATOM 1315 O O . SER A 1 176 ? -20.617 10.135 6.814 1.00 91.50 176 SER A O 1
ATOM 1317 N N . SER A 1 177 ? -18.496 10.850 6.621 1.00 91.81 177 SER A N 1
ATOM 1318 C CA . SER A 1 177 ? -18.263 10.215 5.326 1.00 91.81 177 SER A CA 1
ATOM 1319 C C . SER A 1 177 ? -18.311 8.695 5.462 1.00 91.81 177 SER A C 1
ATOM 1321 O O . SER A 1 177 ? -17.775 8.119 6.411 1.00 91.81 177 SER A O 1
ATOM 1323 N N . ALA A 1 178 ? -18.951 8.040 4.494 1.00 92.44 178 ALA A N 1
ATOM 1324 C CA . ALA A 1 178 ? -18.932 6.588 4.399 1.00 92.44 178 ALA A CA 1
ATOM 1325 C C . ALA A 1 178 ? -17.499 6.082 4.124 1.00 92.44 178 ALA A C 1
ATOM 1327 O O . ALA A 1 178 ? -16.726 6.778 3.453 1.00 92.44 178 ALA A O 1
ATOM 1328 N N . PRO A 1 179 ? -17.134 4.882 4.614 1.00 93.31 179 PRO A N 1
ATOM 1329 C CA . PRO A 1 179 ? -15.850 4.269 4.293 1.00 93.31 179 PRO A CA 1
ATOM 1330 C C . PRO A 1 179 ? -15.733 4.006 2.785 1.00 93.31 179 PRO A C 1
ATOM 1332 O O . PRO A 1 179 ? -16.728 3.852 2.078 1.00 93.31 179 PRO A O 1
ATOM 1335 N N . ALA A 1 180 ? -14.498 3.928 2.286 1.00 87.38 180 ALA A N 1
ATOM 1336 C CA . ALA A 1 180 ? -14.230 3.710 0.860 1.00 87.38 180 ALA A CA 1
ATOM 1337 C C . ALA A 1 180 ? -14.665 2.326 0.346 1.00 87.38 180 ALA A C 1
ATOM 1339 O O . ALA A 1 180 ? -14.843 2.143 -0.856 1.00 87.38 180 ALA A O 1
ATOM 1340 N N . SER A 1 181 ? -14.796 1.358 1.249 1.00 92.62 181 SER A N 1
ATOM 1341 C CA . SER A 1 181 ? -15.218 -0.010 0.977 1.00 92.62 181 SER A CA 1
ATOM 1342 C C . SER A 1 181 ? -16.204 -0.458 2.050 1.00 92.62 181 SER A C 1
ATOM 1344 O O . SER A 1 181 ? -16.099 -0.060 3.215 1.00 92.62 181 SER A O 1
ATOM 1346 N N . GLU A 1 182 ? -17.175 -1.284 1.664 1.00 94.94 182 GLU A N 1
ATOM 1347 C CA . GLU A 1 182 ? -18.139 -1.827 2.617 1.00 94.94 182 GLU A CA 1
ATOM 1348 C C . GLU A 1 182 ? -17.443 -2.757 3.631 1.00 94.94 182 GLU A C 1
ATOM 1350 O O . GLU A 1 182 ? -16.524 -3.496 3.261 1.00 94.94 182 GLU A O 1
ATOM 1355 N N . PRO A 1 183 ? -17.845 -2.721 4.915 1.00 95.19 183 PRO A N 1
ATOM 1356 C CA . PRO A 1 183 ? -17.391 -3.672 5.926 1.00 95.19 183 PRO A CA 1
ATOM 1357 C C . PRO A 1 183 ? -17.702 -5.123 5.523 1.00 95.19 183 PRO A C 1
ATOM 1359 O O . PRO A 1 183 ? -18.684 -5.368 4.824 1.00 95.19 183 PRO A O 1
ATOM 1362 N N . PRO A 1 184 ? -16.927 -6.116 6.000 1.00 94.50 184 PRO A N 1
ATOM 1363 C CA . PRO A 1 184 ? -17.053 -7.503 5.540 1.00 94.50 184 PRO A CA 1
ATOM 1364 C C . PRO A 1 184 ? -18.362 -8.195 5.962 1.00 94.50 184 PRO A C 1
ATOM 1366 O O . PRO A 1 184 ? -18.667 -9.280 5.474 1.00 94.50 184 PRO A O 1
ATOM 1369 N N . SER A 1 185 ? -19.134 -7.601 6.877 1.00 95.69 185 SER A N 1
ATOM 1370 C CA . SER A 1 185 ? -20.435 -8.105 7.322 1.00 95.69 185 SER A CA 1
ATOM 1371 C C . SER A 1 185 ? -21.326 -6.953 7.796 1.00 95.69 185 SER A C 1
ATOM 1373 O O . SER A 1 185 ? -20.926 -5.787 7.797 1.00 95.69 185 SER A O 1
ATOM 1375 N N . LYS A 1 186 ? -22.549 -7.277 8.226 1.00 96.75 186 LYS A N 1
ATOM 1376 C CA . LYS A 1 186 ? -23.527 -6.311 8.732 1.00 96.75 186 LYS A CA 1
ATOM 1377 C C . LYS A 1 186 ? -22.959 -5.539 9.925 1.00 96.75 186 LYS A C 1
ATOM 1379 O O . LYS A 1 186 ? -22.610 -6.128 10.950 1.00 96.75 186 LYS A O 1
ATOM 1384 N N . THR A 1 187 ? -22.927 -4.218 9.799 1.00 96.19 187 THR A N 1
ATOM 1385 C CA . THR A 1 187 ? -22.487 -3.309 10.855 1.00 96.19 187 THR A CA 1
ATOM 1386 C C . THR A 1 187 ? -23.567 -3.080 11.903 1.00 96.19 187 THR A C 1
ATOM 1388 O O . THR A 1 187 ? -24.750 -2.936 11.598 1.00 96.19 187 THR A O 1
ATOM 1391 N N . VAL A 1 188 ? -23.131 -3.034 13.158 1.00 96.00 188 VAL A N 1
ATOM 1392 C CA . VAL A 1 188 ? -23.916 -2.585 14.315 1.00 96.00 188 VAL A CA 1
ATOM 1393 C C . VAL A 1 188 ? -23.616 -1.119 14.601 1.00 96.00 188 VAL A C 1
ATOM 1395 O O . VAL A 1 188 ? -24.529 -0.333 14.820 1.00 96.00 188 VAL A O 1
ATOM 1398 N N . SER A 1 189 ? -22.336 -0.743 14.567 1.00 96.25 189 SER A N 1
ATOM 1399 C CA . SER A 1 189 ? -21.875 0.625 14.803 1.00 96.25 189 SER A CA 1
ATOM 1400 C C . SER A 1 189 ? -20.678 0.924 13.912 1.00 96.25 189 SER A C 1
ATOM 1402 O O . SER A 1 189 ? -19.816 0.068 13.727 1.00 96.25 189 SER A O 1
ATOM 1404 N N . ILE A 1 190 ? -20.602 2.145 13.390 1.00 96.56 190 ILE A N 1
ATOM 1405 C CA . ILE A 1 190 ? -19.450 2.640 12.637 1.00 96.56 190 ILE A CA 1
ATOM 1406 C C . ILE A 1 190 ? -19.069 4.030 13.147 1.00 96.56 190 ILE A C 1
ATOM 1408 O O . ILE A 1 190 ? -19.943 4.847 13.440 1.00 96.56 190 ILE A O 1
ATOM 1412 N N . LEU A 1 191 ? -17.770 4.284 13.282 1.00 96.81 191 LEU A N 1
ATOM 1413 C CA . LEU A 1 191 ? -17.224 5.570 13.701 1.00 96.81 191 LEU A CA 1
ATOM 1414 C C . LEU A 1 191 ? -16.041 5.934 12.804 1.00 96.81 191 LEU A C 1
ATOM 1416 O O . LEU A 1 191 ? -15.075 5.177 12.717 1.00 96.81 191 LEU A O 1
ATOM 1420 N N . GLY A 1 192 ? -16.130 7.081 12.135 1.00 96.25 192 GLY A N 1
ATOM 1421 C CA . GLY A 1 192 ? -15.060 7.628 11.308 1.00 96.25 192 GLY A CA 1
ATOM 1422 C C . GLY A 1 192 ? -14.301 8.734 12.036 1.00 96.25 192 GLY A C 1
ATOM 1423 O O . GLY A 1 192 ? -14.908 9.618 12.643 1.00 96.25 192 GLY A O 1
ATOM 1424 N N . VAL A 1 193 ? -12.976 8.728 11.921 1.00 95.62 193 VAL A N 1
ATOM 1425 C CA . VAL A 1 193 ? -12.085 9.765 12.447 1.00 95.62 193 VAL A CA 1
ATOM 1426 C C . VAL A 1 193 ? -11.179 10.252 11.320 1.00 95.62 193 VAL A C 1
ATOM 1428 O O . VAL A 1 193 ? -10.402 9.480 10.762 1.00 95.62 193 VAL A O 1
ATOM 1431 N N . ALA A 1 194 ? -11.248 11.542 10.994 1.00 93.88 194 ALA A N 1
ATOM 1432 C CA . ALA A 1 194 ? -10.230 12.186 10.171 1.00 93.88 194 ALA A CA 1
ATOM 1433 C C . ALA A 1 194 ? -9.144 12.767 11.065 1.00 93.88 194 ALA A C 1
ATOM 1435 O O . ALA A 1 194 ? -9.443 13.406 12.077 1.00 93.88 194 ALA A O 1
ATOM 1436 N N . TYR A 1 195 ? -7.893 12.590 10.661 1.00 91.31 195 TYR A N 1
ATOM 1437 C CA . TYR A 1 195 ? -6.745 13.143 11.353 1.00 91.31 195 TYR A CA 1
ATOM 1438 C C . TYR A 1 195 ? -5.729 13.724 10.370 1.00 91.31 195 TYR A C 1
ATOM 1440 O O . TYR A 1 195 ? -5.516 13.212 9.270 1.00 91.31 195 TYR A O 1
ATOM 1448 N N . GLU A 1 196 ? -5.115 14.831 10.773 1.00 88.62 196 GLU A N 1
ATOM 1449 C CA . GLU A 1 196 ? -4.061 15.507 10.022 1.00 88.62 196 GLU A CA 1
ATOM 1450 C C . GLU A 1 196 ? -2.850 15.692 10.932 1.00 88.62 196 GLU A C 1
ATOM 1452 O O . GLU A 1 196 ? -2.950 16.268 12.022 1.00 88.62 196 GLU A O 1
ATOM 1457 N N . TYR A 1 197 ? -1.699 15.183 10.490 1.00 81.06 197 TYR A N 1
ATOM 1458 C CA . TYR A 1 197 ? -0.442 15.408 11.194 1.00 81.06 197 TYR A CA 1
ATOM 1459 C C . TYR A 1 197 ? -0.080 16.898 11.165 1.00 81.06 197 TYR A C 1
ATOM 1461 O O . TYR A 1 197 ? -0.346 17.599 10.185 1.00 81.06 197 TYR A O 1
ATOM 1469 N N . CYS A 1 198 ? 0.534 17.376 12.251 1.00 77.94 198 CYS A N 1
ATOM 1470 C CA . CYS A 1 198 ? 0.965 18.767 12.383 1.00 77.94 198 CYS A CA 1
ATOM 1471 C C . CYS A 1 198 ? 1.782 19.226 11.156 1.00 77.94 198 CYS A C 1
ATOM 1473 O O . CYS A 1 198 ? 2.485 18.427 10.537 1.00 77.94 198 CYS A O 1
ATOM 1475 N N . CYS A 1 199 ? 1.696 20.522 10.835 1.00 78.44 199 CYS A N 1
ATOM 1476 C CA . CYS A 1 199 ? 2.430 21.180 9.744 1.00 78.44 199 CYS A CA 1
ATOM 1477 C C . CYS A 1 199 ? 1.975 20.827 8.313 1.00 78.44 199 CYS A C 1
ATOM 1479 O O . CYS A 1 199 ? 2.795 20.827 7.397 1.00 78.44 199 CYS A O 1
ATOM 1481 N N . GLY A 1 200 ? 0.681 20.560 8.099 1.00 73.81 200 GLY A N 1
ATOM 1482 C CA . GLY A 1 200 ? 0.148 20.267 6.760 1.00 73.81 200 GLY A CA 1
ATOM 1483 C C . GLY A 1 200 ? 0.567 18.891 6.243 1.00 73.81 200 GLY A C 1
ATOM 1484 O O . GLY A 1 200 ? 0.817 18.719 5.048 1.00 73.81 200 GLY A O 1
ATOM 1485 N N . GLY A 1 201 ? 0.699 17.925 7.158 1.00 76.06 201 GLY A N 1
ATOM 1486 C CA . GLY A 1 201 ? 0.962 16.535 6.815 1.00 76.06 201 GLY A CA 1
ATOM 1487 C C . GLY A 1 201 ? -0.195 15.890 6.040 1.00 76.06 201 GLY A C 1
ATOM 1488 O O . GLY A 1 201 ? -1.236 16.511 5.811 1.00 76.06 201 GLY A O 1
ATOM 1489 N N . PRO A 1 202 ? -0.036 14.625 5.617 1.00 79.12 202 PRO A N 1
ATOM 1490 C CA . PRO A 1 202 ? -1.082 13.932 4.886 1.00 79.12 202 PRO A CA 1
ATOM 1491 C C . PRO A 1 202 ? -2.360 13.843 5.726 1.00 79.12 202 PRO A C 1
ATOM 1493 O O . PRO A 1 202 ? -2.322 13.542 6.923 1.00 79.12 202 PRO A O 1
ATOM 1496 N N . LYS A 1 203 ? -3.493 14.099 5.072 1.00 88.00 203 LYS A N 1
ATOM 1497 C CA . LYS A 1 203 ? -4.822 13.909 5.652 1.00 88.00 203 LYS A CA 1
ATOM 1498 C C . LYS A 1 203 ? -5.169 12.436 5.555 1.00 88.00 203 LYS A C 1
ATOM 1500 O O . LYS A 1 203 ? -5.036 11.834 4.486 1.00 88.00 203 LYS A O 1
ATOM 1505 N N . LYS A 1 204 ? -5.595 11.863 6.673 1.00 91.19 204 LYS A N 1
ATOM 1506 C CA . LYS A 1 204 ? -5.981 10.462 6.777 1.00 91.19 204 LYS A CA 1
ATOM 1507 C C . LYS A 1 204 ? -7.362 10.337 7.396 1.00 91.19 204 LYS A C 1
ATOM 1509 O O . LYS A 1 204 ? -7.791 11.184 8.177 1.00 91.19 204 LYS A O 1
ATOM 1514 N N . GLU A 1 205 ? -8.058 9.283 7.015 1.00 94.38 205 GLU A N 1
ATOM 1515 C CA . GLU A 1 205 ? -9.370 8.908 7.515 1.00 94.38 205 GLU A CA 1
ATOM 1516 C C . GLU A 1 205 ? -9.301 7.454 7.963 1.00 94.38 205 GLU A C 1
ATOM 1518 O O . GLU A 1 205 ? -8.924 6.581 7.185 1.00 94.38 205 GLU A O 1
ATOM 1523 N N . ILE A 1 206 ? -9.667 7.197 9.213 1.00 95.38 206 ILE A N 1
ATOM 1524 C CA . ILE A 1 206 ? -9.807 5.849 9.748 1.00 95.38 206 ILE A CA 1
ATOM 1525 C C . ILE A 1 206 ? -11.266 5.609 10.110 1.00 95.38 206 ILE A C 1
ATOM 1527 O O . ILE A 1 206 ? -11.891 6.415 10.800 1.00 95.38 206 ILE A O 1
ATOM 1531 N N . HIS A 1 207 ? -11.819 4.493 9.654 1.00 96.88 207 HIS A N 1
ATOM 1532 C CA . HIS A 1 207 ? -13.159 4.055 10.025 1.00 96.88 207 HIS A CA 1
ATOM 1533 C C . HIS A 1 207 ? -13.052 2.791 10.856 1.00 96.88 207 HIS A C 1
ATOM 1535 O O . HIS A 1 207 ? -12.419 1.823 10.442 1.00 96.88 207 HIS A O 1
ATOM 1541 N N . TYR A 1 208 ? -13.708 2.792 12.009 1.00 97.50 208 TYR A N 1
ATOM 1542 C CA . TYR A 1 208 ? -13.873 1.627 12.863 1.00 97.50 208 TYR A CA 1
ATOM 1543 C C . TYR A 1 208 ? -15.293 1.103 12.718 1.00 97.50 208 TYR A C 1
ATOM 1545 O O . TYR A 1 208 ? -16.252 1.869 12.812 1.00 97.50 208 TYR A O 1
ATOM 1553 N N . ALA A 1 209 ? -15.433 -0.200 12.514 1.00 97.94 209 ALA A N 1
ATOM 1554 C CA . ALA A 1 209 ? -16.713 -0.873 12.387 1.00 97.94 209 ALA A CA 1
ATOM 1555 C C . ALA A 1 209 ? -16.826 -1.985 13.427 1.00 97.94 209 ALA A C 1
ATOM 1557 O O . ALA A 1 209 ? -15.953 -2.842 13.544 1.00 97.94 209 ALA A O 1
ATOM 1558 N N . LEU A 1 210 ? -17.933 -1.980 14.159 1.00 97.88 210 LEU A N 1
ATOM 1559 C CA . LEU A 1 210 ? -18.375 -3.088 14.983 1.00 97.88 210 LEU A CA 1
ATOM 1560 C C . LEU A 1 210 ? -19.397 -3.889 14.181 1.00 97.88 210 LEU A C 1
ATOM 1562 O O . LEU A 1 210 ? -20.419 -3.342 13.756 1.00 97.88 210 LEU A O 1
ATOM 1566 N N . LEU A 1 211 ? -19.125 -5.173 13.978 1.00 97.94 211 LEU A N 1
ATOM 1567 C CA . LEU A 1 211 ? -19.981 -6.070 13.211 1.00 97.94 211 LEU A CA 1
ATOM 1568 C C . LEU A 1 211 ? -20.968 -6.820 14.116 1.00 97.94 211 LEU A C 1
ATOM 1570 O O . LEU A 1 211 ? -20.810 -6.887 15.335 1.00 97.94 211 LEU A O 1
ATOM 1574 N N . ALA A 1 212 ? -22.006 -7.395 13.509 1.00 97.00 212 ALA A N 1
ATOM 1575 C CA . ALA A 1 212 ? -23.057 -8.130 14.219 1.00 97.00 212 ALA A CA 1
ATOM 1576 C C . ALA A 1 212 ? -22.563 -9.396 14.944 1.00 97.00 212 ALA A C 1
ATOM 1578 O O . ALA A 1 212 ? -23.188 -9.824 15.914 1.00 97.00 212 ALA A O 1
ATOM 1579 N N . ASP A 1 213 ? -21.445 -9.975 14.500 1.00 96.69 213 ASP A N 1
ATOM 1580 C CA . ASP A 1 213 ? -20.775 -11.106 15.156 1.00 96.69 213 ASP A CA 1
ATOM 1581 C C . ASP A 1 213 ? -19.948 -10.691 16.390 1.00 96.69 213 ASP A C 1
ATOM 1583 O O . ASP A 1 213 ? -19.455 -11.545 17.123 1.00 96.69 213 ASP A O 1
ATOM 1587 N N . GLY A 1 214 ? -19.826 -9.386 16.651 1.00 96.75 214 GLY A N 1
ATOM 1588 C CA . GLY A 1 214 ? -19.034 -8.831 17.741 1.00 96.75 214 GLY A CA 1
ATOM 1589 C C . GLY A 1 214 ? -17.549 -8.658 17.418 1.00 96.75 214 GLY A C 1
ATOM 1590 O O . GLY A 1 214 ? -16.766 -8.344 18.313 1.00 96.75 214 GLY A O 1
ATOM 1591 N N . SER A 1 215 ? -17.136 -8.835 16.165 1.00 97.50 215 SER A N 1
ATOM 1592 C CA . SER A 1 215 ? -15.787 -8.480 15.731 1.00 97.50 215 SER A CA 1
ATOM 1593 C C . SER A 1 215 ? -15.670 -6.974 15.477 1.00 97.50 215 SER A C 1
ATOM 1595 O O . SER A 1 215 ? -16.605 -6.321 15.001 1.00 97.50 215 SER A O 1
ATOM 1597 N N . VAL A 1 216 ? -14.509 -6.410 15.813 1.00 97.50 216 VAL A N 1
ATOM 1598 C CA . VAL A 1 216 ? -14.192 -4.999 15.565 1.00 97.50 216 VAL A CA 1
ATOM 1599 C C . VAL A 1 216 ? -13.157 -4.933 14.455 1.00 97.50 216 VAL A C 1
ATOM 1601 O O . VAL A 1 216 ? -12.130 -5.606 14.511 1.00 97.50 216 VAL A O 1
ATOM 1604 N N . TRP A 1 217 ? -13.433 -4.126 13.443 1.00 97.62 217 TRP A N 1
ATOM 1605 C CA . TRP A 1 217 ? -12.584 -3.947 12.278 1.00 97.62 217 TRP A CA 1
ATOM 1606 C C . TRP A 1 217 ? -12.238 -2.480 12.113 1.00 97.62 217 TRP A C 1
ATOM 1608 O O . TRP A 1 217 ? -12.974 -1.599 12.559 1.00 97.62 217 TRP A O 1
ATOM 1618 N N . TYR A 1 218 ? -11.133 -2.215 11.434 1.00 96.62 218 TYR A N 1
ATOM 1619 C CA . TYR A 1 218 ? -10.777 -0.867 11.034 1.00 96.62 218 TYR A CA 1
ATOM 1620 C C . TYR A 1 218 ? -10.275 -0.834 9.596 1.00 96.62 218 TYR A C 1
ATOM 1622 O O . TYR A 1 218 ? -9.753 -1.823 9.076 1.00 96.62 218 TYR A O 1
ATOM 1630 N N . VAL A 1 219 ? -10.426 0.315 8.955 1.00 95.81 219 VAL A N 1
ATOM 1631 C CA . VAL A 1 219 ? -9.839 0.614 7.654 1.00 95.81 219 VAL A CA 1
ATOM 1632 C C . VAL A 1 219 ? -9.228 2.008 7.719 1.00 95.81 219 VAL A C 1
ATOM 1634 O O . VAL A 1 219 ? -9.896 2.957 8.113 1.00 95.81 219 VAL A O 1
ATOM 1637 N N . ASP A 1 220 ? -7.942 2.112 7.389 1.00 93.31 220 ASP A N 1
ATOM 1638 C CA . ASP A 1 220 ? -7.193 3.373 7.351 1.00 93.31 220 ASP A CA 1
ATOM 1639 C C . ASP A 1 220 ? -6.962 3.763 5.892 1.00 93.31 220 ASP A C 1
ATOM 1641 O O . ASP A 1 220 ? -6.511 2.947 5.079 1.00 93.31 220 ASP A O 1
ATOM 1645 N N . ARG A 1 221 ? -7.306 5.001 5.554 1.00 89.69 221 ARG A N 1
ATOM 1646 C CA . ARG A 1 221 ? -7.212 5.561 4.214 1.00 89.69 221 ARG A CA 1
ATOM 1647 C C . ARG A 1 221 ? -6.475 6.886 4.261 1.00 89.69 221 ARG A C 1
ATOM 1649 O O . ARG A 1 221 ? -6.876 7.827 4.937 1.00 89.69 221 ARG A O 1
ATOM 1656 N N . GLU A 1 222 ? -5.463 7.008 3.418 1.00 84.19 222 GLU A N 1
ATOM 1657 C CA . GLU A 1 222 ? -4.867 8.303 3.114 1.00 84.19 222 GLU A CA 1
ATOM 1658 C C . GLU A 1 222 ? -5.750 9.047 2.101 1.00 84.19 222 GLU A C 1
ATOM 1660 O O . GLU A 1 222 ? -6.060 8.525 1.028 1.00 84.19 222 GLU A O 1
ATOM 1665 N N . THR A 1 223 ? -6.225 10.240 2.465 1.00 78.88 223 THR A N 1
ATOM 1666 C CA . THR A 1 223 ? -7.098 11.076 1.623 1.00 78.88 223 THR A CA 1
ATOM 1667 C C . THR A 1 223 ? -6.362 12.228 0.955 1.00 78.88 223 THR A C 1
ATOM 1669 O O . THR A 1 223 ? -6.895 12.847 0.034 1.00 78.88 223 THR A O 1
ATOM 1672 N N . SER A 1 224 ? -5.125 12.514 1.362 1.00 70.31 224 SER A N 1
ATOM 1673 C CA . SER A 1 224 ? -4.278 13.485 0.675 1.00 70.31 224 SER A CA 1
ATOM 1674 C C . SER A 1 224 ? -3.574 12.884 -0.542 1.00 70.31 224 SER A C 1
ATOM 1676 O O . SER A 1 224 ? -2.853 11.899 -0.430 1.00 70.31 224 SER A O 1
ATOM 1678 N N . ASN A 1 225 ? -3.690 13.553 -1.690 1.00 57.91 225 ASN A N 1
ATOM 1679 C CA . ASN A 1 225 ? -3.026 13.203 -2.957 1.00 57.91 225 ASN A CA 1
ATOM 1680 C C . ASN A 1 225 ? -1.491 13.432 -2.966 1.00 57.91 225 ASN A C 1
ATOM 1682 O O . ASN A 1 225 ? -0.892 13.564 -4.033 1.00 57.91 225 ASN A O 1
ATOM 1686 N N . THR A 1 226 ? -0.839 13.557 -1.809 1.00 54.41 226 THR A N 1
ATOM 1687 C CA . THR A 1 226 ? 0.555 14.026 -1.689 1.00 54.41 226 THR A CA 1
ATOM 1688 C C . THR A 1 226 ? 1.609 12.924 -1.800 1.00 54.41 226 THR A C 1
ATOM 1690 O O . THR A 1 226 ? 2.779 13.222 -2.034 1.00 54.41 226 THR A O 1
ATOM 1693 N N . THR A 1 227 ? 1.238 11.651 -1.679 1.00 52.41 227 THR A N 1
ATOM 1694 C CA . THR A 1 227 ? 2.185 10.527 -1.669 1.00 52.41 227 THR A CA 1
ATOM 1695 C C . THR A 1 227 ? 2.776 10.144 -3.041 1.00 52.41 227 THR A C 1
ATOM 1697 O O . THR A 1 227 ? 3.990 9.922 -3.098 1.00 52.41 227 THR A O 1
ATOM 1700 N N . PRO A 1 228 ? 2.041 10.128 -4.178 1.00 53.16 228 PRO A N 1
ATOM 1701 C CA . PRO A 1 228 ? 2.655 9.779 -5.466 1.00 53.16 228 PRO A CA 1
ATOM 1702 C C . PRO A 1 228 ? 3.564 10.887 -6.023 1.00 53.16 228 PRO A C 1
ATOM 1704 O O . PRO A 1 228 ? 4.496 10.603 -6.777 1.00 53.16 228 PRO A O 1
ATOM 1707 N N . THR A 1 229 ? 3.351 12.148 -5.637 1.00 53.94 229 THR A N 1
ATOM 1708 C CA . THR A 1 229 ? 4.145 13.283 -6.130 1.00 53.94 229 THR A CA 1
ATOM 1709 C C . THR A 1 229 ? 5.522 13.369 -5.478 1.00 53.94 229 THR A C 1
ATOM 1711 O O . THR A 1 229 ? 6.490 13.654 -6.178 1.00 53.94 229 THR A O 1
ATOM 1714 N N . PHE A 1 230 ? 5.659 13.065 -4.183 1.00 53.00 230 PHE A N 1
ATOM 1715 C CA . PHE A 1 230 ? 6.954 13.159 -3.494 1.00 53.00 230 PHE A CA 1
ATOM 1716 C C . PHE A 1 230 ? 7.942 12.061 -3.917 1.00 53.00 230 PHE A C 1
ATOM 1718 O O . PHE A 1 230 ? 9.090 12.355 -4.255 1.00 53.00 230 PHE A O 1
ATOM 1725 N N . VAL A 1 231 ? 7.490 10.802 -3.982 1.00 55.72 231 VAL A N 1
ATOM 1726 C CA . VAL A 1 231 ? 8.321 9.688 -4.474 1.00 55.72 231 VAL A CA 1
ATOM 1727 C C . VAL A 1 231 ? 8.673 9.901 -5.949 1.00 55.72 231 VAL A C 1
ATOM 1729 O O . VAL A 1 231 ? 9.820 9.699 -6.343 1.00 55.72 231 VAL A O 1
ATOM 1732 N N . GLY A 1 232 ? 7.731 10.410 -6.750 1.00 56.84 232 GLY A N 1
ATOM 1733 C CA . GLY A 1 232 ? 7.993 10.814 -8.131 1.00 56.84 232 GLY A CA 1
ATOM 1734 C C . GLY A 1 232 ? 9.083 11.886 -8.246 1.00 56.84 232 GLY A C 1
ATOM 1735 O O . GLY A 1 232 ? 9.985 11.743 -9.065 1.00 56.84 232 GLY A O 1
ATOM 1736 N N . MET A 1 233 ? 9.063 12.923 -7.403 1.00 59.38 233 MET A N 1
ATOM 1737 C CA . MET A 1 233 ? 10.054 14.009 -7.446 1.00 59.38 233 MET A CA 1
ATOM 1738 C C . MET A 1 233 ? 11.458 13.586 -7.008 1.00 59.38 233 MET A C 1
ATOM 1740 O O . MET A 1 233 ? 12.428 14.121 -7.536 1.00 59.38 233 MET A O 1
ATOM 1744 N N . LEU A 1 234 ? 11.588 12.644 -6.072 1.00 61.84 234 LEU A N 1
ATOM 1745 C CA . LEU A 1 234 ? 12.897 12.165 -5.619 1.00 61.84 234 LEU A CA 1
ATOM 1746 C C . LEU A 1 234 ? 13.482 11.092 -6.531 1.00 61.84 234 LEU A C 1
ATOM 1748 O O . LEU A 1 234 ? 14.683 11.093 -6.765 1.00 61.84 234 LEU A O 1
ATOM 1752 N N . VAL A 1 235 ? 12.667 10.185 -7.064 1.00 63.78 235 VAL A N 1
ATOM 1753 C CA . VAL A 1 235 ? 13.175 9.045 -7.840 1.00 63.78 235 VAL A CA 1
ATOM 1754 C C . VAL A 1 235 ? 13.437 9.425 -9.302 1.00 63.78 235 VAL A C 1
ATOM 1756 O O . VAL A 1 235 ? 14.402 8.944 -9.901 1.00 63.78 235 VAL A O 1
ATOM 1759 N N . LEU A 1 236 ? 12.642 10.334 -9.878 1.00 65.88 236 LEU A N 1
ATOM 1760 C CA . LEU A 1 236 ? 12.779 10.738 -11.281 1.00 65.88 236 LEU A CA 1
ATOM 1761 C C . LEU A 1 236 ? 14.160 11.347 -11.613 1.00 65.88 236 LEU A C 1
ATOM 1763 O O . LEU A 1 236 ? 14.744 10.918 -12.607 1.00 65.88 236 LEU A O 1
ATOM 1767 N N . PRO A 1 237 ? 14.748 12.263 -10.813 1.00 70.44 237 PRO A N 1
ATOM 1768 C CA . PRO A 1 237 ? 16.074 12.816 -11.089 1.00 70.44 237 PRO A CA 1
ATOM 1769 C C . PRO A 1 237 ? 17.176 11.755 -11.085 1.00 70.44 237 PRO A C 1
ATOM 1771 O O . PRO A 1 237 ? 18.045 11.783 -11.954 1.00 70.44 237 PRO A O 1
ATOM 1774 N N . PHE A 1 238 ? 17.127 10.792 -10.158 1.00 65.12 238 PHE A N 1
ATOM 1775 C CA . PHE A 1 238 ? 18.098 9.694 -10.105 1.00 65.12 238 PHE A CA 1
ATOM 1776 C C . PHE A 1 238 ? 17.984 8.781 -11.326 1.00 65.12 238 PHE A C 1
ATOM 1778 O O . PHE A 1 238 ? 19.002 8.433 -11.923 1.00 65.12 238 PHE A O 1
ATOM 1785 N N . ILE A 1 239 ? 16.760 8.442 -11.742 1.00 65.56 239 ILE A N 1
ATOM 1786 C CA . ILE A 1 239 ? 16.525 7.672 -12.971 1.00 65.56 239 ILE A CA 1
ATOM 1787 C C . ILE A 1 239 ? 17.058 8.435 -14.181 1.00 65.56 239 ILE A C 1
ATOM 1789 O O . ILE A 1 239 ? 17.763 7.853 -15.003 1.00 65.56 239 ILE A O 1
ATOM 1793 N N . VAL A 1 240 ? 16.772 9.735 -14.288 1.00 69.75 240 VAL A N 1
ATOM 1794 C CA . VAL A 1 240 ? 17.271 10.575 -15.384 1.00 69.75 240 VAL A CA 1
ATOM 1795 C C . VAL A 1 240 ? 18.798 10.618 -15.377 1.00 69.75 240 VAL A C 1
ATOM 1797 O O . VAL A 1 240 ? 19.410 10.418 -16.422 1.00 69.75 240 VAL A O 1
ATOM 1800 N N . MET A 1 241 ? 19.434 10.798 -14.219 1.00 72.31 241 MET A N 1
ATOM 1801 C CA . MET A 1 241 ? 20.893 10.850 -14.104 1.00 72.31 241 MET A CA 1
ATOM 1802 C C . MET A 1 241 ? 21.548 9.521 -14.508 1.00 72.31 241 MET A C 1
ATOM 1804 O O . MET A 1 241 ? 22.484 9.520 -15.306 1.00 72.31 241 MET A O 1
ATOM 1808 N N . LEU A 1 242 ? 21.018 8.387 -14.035 1.00 68.31 242 LEU A N 1
ATOM 1809 C CA . LEU A 1 242 ? 21.477 7.050 -14.430 1.00 68.31 242 LEU A CA 1
ATOM 1810 C C . LEU A 1 242 ? 21.245 6.783 -15.921 1.00 68.31 242 LEU A C 1
ATOM 1812 O O . LEU A 1 242 ? 22.100 6.198 -16.583 1.00 68.31 242 LEU A O 1
ATOM 1816 N N . SER A 1 243 ? 20.126 7.257 -16.469 1.00 71.25 243 SER A N 1
ATOM 1817 C CA . SER A 1 243 ? 19.812 7.141 -17.896 1.00 71.25 243 SER A CA 1
ATOM 1818 C C . SER A 1 243 ? 20.794 7.918 -18.758 1.00 71.25 243 SER A C 1
ATOM 1820 O O . SER A 1 243 ? 21.295 7.396 -19.751 1.00 71.25 243 SER A O 1
ATOM 1822 N N . LEU A 1 244 ? 21.099 9.156 -18.365 1.00 73.75 244 LEU A N 1
ATOM 1823 C CA . LEU A 1 244 ? 22.072 10.001 -19.048 1.00 73.75 244 LEU A CA 1
ATOM 1824 C C . LEU A 1 244 ? 23.482 9.410 -18.954 1.00 73.75 244 LEU A C 1
ATOM 1826 O O . LEU A 1 244 ? 24.197 9.402 -19.954 1.00 73.75 244 LEU A O 1
ATOM 1830 N N . ALA A 1 245 ? 23.862 8.857 -17.799 1.00 72.12 245 ALA A N 1
ATOM 1831 C CA . ALA A 1 245 ? 25.139 8.166 -17.630 1.00 72.12 245 ALA A CA 1
ATOM 1832 C C . ALA A 1 245 ? 25.235 6.912 -18.519 1.00 72.12 245 ALA A C 1
ATOM 1834 O O . ALA A 1 245 ? 26.232 6.724 -19.217 1.00 72.12 245 ALA A O 1
ATOM 1835 N N . GLY A 1 246 ? 24.182 6.089 -18.555 1.00 69.56 246 GLY A N 1
ATOM 1836 C CA . GLY A 1 246 ? 24.104 4.902 -19.410 1.00 69.56 246 GLY A CA 1
ATOM 1837 C C . GLY A 1 246 ? 24.173 5.246 -20.898 1.00 69.56 246 GLY A C 1
ATOM 1838 O O . GLY A 1 246 ? 24.976 4.665 -21.629 1.00 69.56 246 GLY A O 1
ATOM 1839 N N . LEU A 1 247 ? 23.404 6.246 -21.339 1.00 71.69 247 LEU A N 1
ATOM 1840 C CA . LEU A 1 247 ? 23.484 6.785 -22.699 1.00 71.69 247 LEU A CA 1
ATOM 1841 C C . LEU A 1 247 ? 24.900 7.274 -23.016 1.00 71.69 247 LEU A C 1
ATOM 1843 O O . LEU A 1 247 ? 25.457 6.896 -24.045 1.00 71.69 247 LEU A O 1
ATOM 1847 N N . GLY A 1 248 ? 25.509 8.057 -22.124 1.00 74.19 248 GLY A N 1
ATOM 1848 C CA . GLY A 1 248 ? 26.875 8.555 -22.280 1.00 74.19 248 GLY A CA 1
ATOM 1849 C C . GLY A 1 248 ? 27.889 7.431 -22.498 1.00 74.19 248 GLY A C 1
ATOM 1850 O O . GLY A 1 248 ? 28.697 7.509 -23.422 1.00 74.19 248 GLY A O 1
ATOM 1851 N N . MET A 1 249 ? 27.798 6.349 -21.722 1.00 73.06 249 MET A N 1
ATOM 1852 C CA . MET A 1 249 ? 28.661 5.172 -21.877 1.00 73.06 249 MET A CA 1
ATOM 1853 C C . MET A 1 249 ? 28.457 4.462 -23.221 1.00 73.06 249 MET A C 1
ATOM 1855 O O . MET A 1 249 ? 29.438 4.071 -23.856 1.00 73.06 249 MET A O 1
ATOM 1859 N N . ILE A 1 250 ? 27.213 4.339 -23.697 1.00 70.69 250 ILE A N 1
ATOM 1860 C CA . ILE A 1 250 ? 26.912 3.751 -25.015 1.00 70.69 250 ILE A CA 1
ATOM 1861 C C . ILE A 1 250 ? 27.527 4.602 -26.133 1.00 70.69 250 ILE A C 1
ATOM 1863 O O . ILE A 1 250 ? 28.192 4.068 -27.023 1.00 70.69 250 ILE A O 1
ATOM 1867 N N . TYR A 1 251 ? 27.355 5.924 -26.077 1.00 74.75 251 TYR A N 1
ATOM 1868 C CA . TYR A 1 251 ? 27.922 6.835 -27.072 1.00 74.75 251 TYR A CA 1
ATOM 1869 C C . TYR A 1 251 ? 29.448 6.860 -27.050 1.00 74.75 251 TYR A C 1
ATOM 1871 O O . TYR A 1 251 ? 30.065 6.851 -28.116 1.00 74.75 251 TYR A O 1
ATOM 1879 N N . LEU A 1 252 ? 30.062 6.855 -25.865 1.00 75.31 252 LEU A N 1
ATOM 1880 C CA . LEU A 1 252 ? 31.513 6.752 -25.723 1.00 75.31 252 LEU A CA 1
ATOM 1881 C C . LEU A 1 252 ? 32.026 5.439 -26.319 1.00 75.31 252 LEU A C 1
ATOM 1883 O O . LEU A 1 252 ? 32.967 5.466 -27.108 1.00 75.31 252 LEU A O 1
ATOM 1887 N N . GLY A 1 253 ? 31.377 4.310 -26.025 1.00 72.44 253 GLY A N 1
ATOM 1888 C CA . GLY A 1 253 ? 31.731 3.009 -26.596 1.00 72.44 253 GLY A CA 1
ATOM 1889 C C . GLY A 1 253 ? 31.643 2.991 -28.125 1.00 72.44 253 GLY A C 1
ATOM 1890 O O . GLY A 1 253 ? 32.593 2.586 -28.798 1.00 72.44 253 GLY A O 1
ATOM 1891 N N . ALA A 1 254 ? 30.545 3.504 -28.688 1.00 73.12 254 ALA A N 1
ATOM 1892 C CA . ALA A 1 254 ? 30.371 3.624 -30.136 1.00 73.12 254 ALA A CA 1
ATOM 1893 C C . ALA A 1 254 ? 31.423 4.556 -30.769 1.00 73.12 254 ALA A C 1
ATOM 1895 O O . ALA A 1 254 ? 31.982 4.248 -31.824 1.00 73.12 254 ALA A O 1
ATOM 1896 N N . GLY A 1 255 ? 31.737 5.673 -30.107 1.00 76.88 255 GLY A N 1
ATOM 1897 C CA . GLY A 1 255 ? 32.762 6.623 -30.534 1.00 76.88 255 GLY A CA 1
ATOM 1898 C C . GLY A 1 255 ? 34.166 6.017 -30.552 1.00 76.88 255 GLY A C 1
ATOM 1899 O O . GLY A 1 255 ? 34.873 6.148 -31.552 1.00 76.88 255 GLY A O 1
ATOM 1900 N N . VAL A 1 256 ? 34.555 5.302 -29.491 1.00 78.62 256 VAL A N 1
ATOM 1901 C CA . VAL A 1 256 ? 35.853 4.610 -29.391 1.00 78.62 256 VAL A CA 1
ATOM 1902 C C . VAL A 1 256 ? 35.976 3.527 -30.461 1.00 78.62 256 VAL A C 1
ATOM 1904 O O . VAL A 1 256 ? 37.007 3.441 -31.126 1.00 78.62 256 VAL A O 1
ATOM 1907 N N . ASN A 1 257 ? 34.922 2.744 -30.693 1.00 74.94 257 ASN A N 1
ATOM 1908 C CA . ASN A 1 257 ? 34.906 1.719 -31.737 1.00 74.94 257 ASN A CA 1
ATOM 1909 C C . ASN A 1 257 ? 35.042 2.332 -33.146 1.00 74.94 257 ASN A C 1
ATOM 1911 O O . ASN A 1 257 ? 35.856 1.883 -33.955 1.00 74.94 257 ASN A O 1
ATOM 1915 N N . ALA A 1 258 ? 34.311 3.412 -33.434 1.00 77.38 258 ALA A N 1
ATOM 1916 C CA . ALA A 1 258 ? 34.429 4.128 -34.704 1.00 77.38 258 ALA A CA 1
ATOM 1917 C C . ALA A 1 258 ? 35.830 4.732 -34.906 1.00 77.38 258 ALA A C 1
ATOM 1919 O O . ALA A 1 258 ? 36.378 4.673 -36.010 1.00 77.38 258 ALA A O 1
ATOM 1920 N N . LEU A 1 259 ? 36.424 5.292 -33.848 1.00 78.38 259 LEU A N 1
ATOM 1921 C CA . LEU A 1 259 ? 37.785 5.823 -33.870 1.00 78.38 259 LEU A CA 1
ATOM 1922 C C . LEU A 1 259 ? 38.817 4.712 -34.101 1.00 78.38 259 LEU A C 1
ATOM 1924 O O . LEU A 1 259 ? 39.695 4.873 -34.944 1.00 78.38 259 LEU A O 1
ATOM 1928 N N . SER A 1 260 ? 38.682 3.578 -33.410 1.00 82.56 260 SER A N 1
ATOM 1929 C CA . SER A 1 260 ? 39.552 2.407 -33.566 1.00 82.56 260 SER A CA 1
ATOM 1930 C C . SER A 1 260 ? 39.565 1.901 -35.009 1.00 82.56 260 SER A C 1
ATOM 1932 O O . SER A 1 260 ? 40.642 1.735 -35.581 1.00 82.56 260 SER A O 1
ATOM 1934 N N . ARG A 1 261 ? 38.393 1.764 -35.647 1.00 79.19 261 ARG A N 1
ATOM 1935 C CA . ARG A 1 261 ? 38.305 1.376 -37.067 1.00 79.19 261 ARG A CA 1
ATOM 1936 C C . ARG A 1 261 ? 39.008 2.377 -37.986 1.00 79.19 261 ARG A C 1
ATOM 1938 O O . ARG A 1 261 ? 39.775 1.976 -38.850 1.00 79.19 261 ARG A O 1
ATOM 1945 N N . ARG A 1 262 ? 38.824 3.683 -37.754 1.00 82.44 262 ARG A N 1
ATOM 1946 C CA . ARG A 1 262 ? 39.512 4.728 -38.536 1.00 82.44 262 ARG A CA 1
ATOM 1947 C C . ARG A 1 262 ? 41.031 4.711 -38.368 1.00 82.44 262 ARG A C 1
ATOM 1949 O O . ARG A 1 262 ? 41.737 5.063 -39.308 1.00 82.44 262 ARG A O 1
ATOM 1956 N N . LEU A 1 263 ? 41.532 4.378 -37.180 1.00 85.50 263 LEU A N 1
ATOM 1957 C CA . LEU A 1 263 ? 42.970 4.263 -36.927 1.00 85.50 263 LEU A CA 1
ATOM 1958 C C . LEU A 1 263 ? 43.556 3.014 -37.592 1.00 85.50 263 LEU A C 1
ATOM 1960 O O . LEU A 1 263 ? 44.635 3.102 -38.172 1.00 85.50 263 LEU A O 1
ATOM 1964 N N . ALA A 1 264 ? 42.826 1.895 -37.575 1.00 85.44 264 ALA A N 1
ATOM 1965 C CA . ALA A 1 264 ? 43.216 0.674 -38.278 1.00 85.44 264 ALA A CA 1
ATOM 1966 C C . ALA A 1 264 ? 43.327 0.893 -39.799 1.00 85.44 264 ALA A C 1
ATOM 1968 O O . ALA A 1 264 ? 44.298 0.453 -40.406 1.00 85.44 264 ALA A O 1
ATOM 1969 N N . ASP A 1 265 ? 42.407 1.654 -40.401 1.00 86.44 265 ASP A N 1
ATOM 1970 C CA . ASP A 1 265 ? 42.441 1.959 -41.840 1.00 86.44 265 ASP A CA 1
ATOM 1971 C C . ASP A 1 265 ? 43.633 2.850 -42.254 1.00 86.44 265 ASP A C 1
ATOM 1973 O O . ASP A 1 265 ? 44.056 2.825 -43.409 1.00 86.44 265 ASP A O 1
ATOM 1977 N N . LYS A 1 266 ? 44.188 3.657 -41.335 1.00 85.06 266 LYS A N 1
ATOM 1978 C CA . LYS A 1 266 ? 45.305 4.581 -41.624 1.00 85.06 266 LYS A CA 1
ATOM 1979 C C . LYS A 1 266 ? 46.689 3.938 -41.559 1.00 85.06 266 LYS A C 1
ATOM 1981 O O . LYS A 1 266 ? 47.635 4.521 -42.085 1.00 85.06 266 LYS A O 1
ATOM 1986 N N . HIS A 1 267 ? 46.813 2.770 -40.939 1.00 79.69 267 HIS A N 1
ATOM 1987 C CA . HIS A 1 267 ? 48.051 1.997 -40.894 1.00 79.69 267 HIS A CA 1
ATOM 1988 C C . HIS A 1 267 ? 47.840 0.669 -41.628 1.00 79.69 267 HIS A C 1
ATOM 1990 O O . HIS A 1 267 ? 47.709 -0.366 -40.972 1.00 79.69 267 HIS A O 1
ATOM 1996 N N . PRO A 1 268 ? 47.784 0.668 -42.978 1.00 71.38 268 PRO A N 1
ATOM 1997 C CA . PRO A 1 268 ? 47.817 -0.587 -43.711 1.00 71.38 268 PRO A CA 1
ATOM 1998 C C . PRO A 1 268 ? 49.095 -1.315 -43.300 1.00 71.38 268 PRO A C 1
ATOM 2000 O O . PRO A 1 268 ? 50.174 -0.717 -43.303 1.00 71.38 268 PRO A O 1
ATOM 2003 N N . ALA A 1 269 ? 48.950 -2.568 -42.863 1.00 69.56 269 ALA A N 1
ATOM 2004 C CA . ALA A 1 269 ? 50.084 -3.402 -42.499 1.00 69.56 269 ALA A CA 1
ATOM 2005 C C . ALA A 1 269 ? 51.110 -3.321 -43.634 1.00 69.56 269 ALA A C 1
ATOM 2007 O O . ALA A 1 269 ? 50.777 -3.613 -44.783 1.00 69.56 269 ALA A O 1
ATOM 2008 N N . VAL A 1 270 ? 52.313 -2.835 -43.319 1.00 65.31 270 VAL A N 1
ATOM 2009 C CA . VAL A 1 270 ? 53.418 -2.771 -44.274 1.00 65.31 270 VAL A CA 1
ATOM 2010 C C . VAL A 1 270 ? 53.790 -4.220 -44.566 1.00 65.31 270 VAL A C 1
ATOM 2012 O O . VAL A 1 270 ? 54.419 -4.875 -43.738 1.00 65.31 270 VAL A O 1
ATOM 2015 N N . SER A 1 271 ? 53.265 -4.732 -45.676 1.00 63.12 271 SER A N 1
ATOM 2016 C CA . SER A 1 271 ? 53.559 -6.052 -46.231 1.00 63.12 271 SER A CA 1
ATOM 2017 C C . SER A 1 271 ? 54.868 -6.031 -46.995 1.00 63.12 271 SER A C 1
ATOM 2019 O O . SER A 1 271 ? 55.013 -5.084 -47.805 1.00 63.12 271 SER A O 1
#

Sequence (271 aa):
MKNKFLSILISVPVLSLITFAVAVFVVLSAGVNSPGDPIGA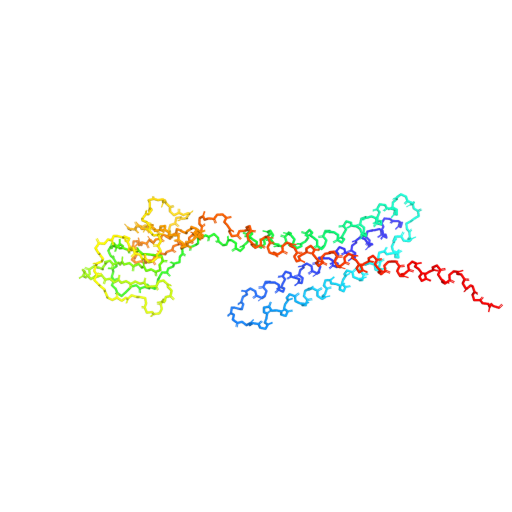NLVPALVIGFGLVVLVWLGAGFEFVLARIRNKLIRIVAAFGVFILAPAFLCVGLPALVLFIGASLFSSPPSWKALPPMPDKPTEIVAADHITVYVNTASGNTVKCFVTQPSSCWQPTTKPSTRVLVSNVNQREISSAPASEPPSKTVSILGVAYEYCCGGPKKEIHYALLADGSVWYVDRETSNTTPTFVGMLVLPFIVMLSLAGLGMIYLGAGVNALSRRLADKHPAVS

Foldseek 3Di:
DVVVVVVVVVCVLVVVVVVLVVVLVVLVVVLVPDPDDPVSVPVSVVVNVVVLLVSLVVLLVVVVVVLVPDPDPVVSVVSCCCSLPVVLCCSLQVVVVVVLVVCVVVVPPPFDKDWAPADPAFFDEFQADEPFKTWTAGPVRWIWMAGNVCRPPGTDTDDRDPDRYDDDVWPKDWDPDDDPDDDPAAFPYKTKMWTAHPPRHFIKIKMWTQHPVRIIIMTIDGPDPPPSVVCCVVVNVVSVVVSVVSSVVSVVVVVVVVVVVVVCVVCDPPD

Radius of gyration: 29.74 Å; chains: 1; bounding box: 78×38×80 Å